Protein AF-A0AAV4HJZ2-F1 (afdb_monomer_lite)

Secondary structure (DSSP, 8-state):
-HHHHHHHHHHHHHHHHHHHHHHHHHHHHHHHHHHHHHHHHHHHHHHHHHHHHHHHHHHHHHHHHHHHHHHHHHHHHHHHHHHHHS-HHHHHHHHHHHHHHHHHHHHHHHHHHHHHHHHHHHHHHHHHHHHHHHHHHHHHHHHHHHHHHHHHHHHHHHHHHHHHHHHHHHHHHHHHHHHHHHHHT-

Structure (mmCIF, N/CA/C/O backbone):
data_AF-A0AAV4HJZ2-F1
#
_entry.id   AF-A0AAV4HJZ2-F1
#
loop_
_atom_site.group_PDB
_atom_site.id
_atom_site.type_symbol
_atom_site.label_atom_id
_atom_site.label_alt_id
_atom_site.label_comp_id
_atom_site.label_asym_id
_atom_site.label_entity_id
_atom_site.label_seq_id
_atom_site.pdbx_PDB_ins_code
_atom_site.Cartn_x
_atom_site.Cartn_y
_atom_site.Cartn_z
_atom_site.occupancy
_atom_site.B_iso_or_equiv
_atom_site.auth_seq_id
_atom_site.auth_comp_id
_atom_site.auth_asym_id
_atom_site.auth_atom_id
_atom_site.pdbx_PDB_model_num
ATOM 1 N N . MET A 1 1 ? -19.311 -21.100 60.236 1.00 62.78 1 MET A N 1
ATOM 2 C CA . MET A 1 1 ? -19.737 -21.167 58.814 1.00 62.78 1 MET A CA 1
ATOM 3 C C . MET A 1 1 ? -19.612 -19.829 58.073 1.00 62.78 1 MET A C 1
ATOM 5 O O . MET A 1 1 ? -19.083 -19.843 56.972 1.00 62.78 1 MET A O 1
ATOM 9 N N . LYS A 1 2 ? -19.977 -18.678 58.666 1.00 73.06 2 LYS A N 1
ATOM 10 C CA . LYS A 1 2 ? -19.916 -17.346 58.011 1.00 73.06 2 LYS A CA 1
ATOM 11 C C . LYS A 1 2 ? -18.526 -16.917 57.499 1.00 73.06 2 LYS A C 1
ATOM 13 O O . LYS A 1 2 ? -18.422 -16.230 56.489 1.00 73.06 2 LYS A O 1
ATOM 18 N N . TRP A 1 3 ? -17.457 -17.352 58.169 1.00 72.81 3 TRP A N 1
ATOM 19 C CA . TRP A 1 3 ? -16.081 -17.039 57.765 1.00 72.81 3 TRP A CA 1
ATOM 20 C C . TRP A 1 3 ? -15.687 -17.725 56.444 1.00 72.81 3 TRP A C 1
ATOM 22 O O . TRP A 1 3 ? -15.107 -17.101 55.565 1.00 72.81 3 TRP A O 1
ATOM 32 N N . VAL A 1 4 ? -16.101 -18.982 56.245 1.00 75.62 4 VAL A N 1
ATOM 33 C CA . VAL A 1 4 ? -15.793 -19.755 55.028 1.00 75.62 4 VAL A CA 1
ATOM 34 C C . VAL A 1 4 ? -16.541 -19.205 53.808 1.00 75.62 4 VAL A C 1
ATOM 36 O O . VAL A 1 4 ? -16.001 -19.197 52.707 1.00 75.62 4 VAL A O 1
ATOM 39 N N . THR A 1 5 ? -17.768 -18.712 53.985 1.00 85.56 5 THR A N 1
ATOM 40 C CA . THR A 1 5 ? -18.550 -18.091 52.903 1.00 85.56 5 THR A CA 1
ATOM 41 C C . THR A 1 5 ? -18.012 -16.716 52.511 1.00 85.56 5 THR A C 1
ATOM 43 O O . THR A 1 5 ? -17.965 -16.409 51.325 1.00 85.56 5 THR A O 1
ATOM 46 N N . PHE A 1 6 ? -17.532 -15.928 53.479 1.00 75.44 6 PHE A N 1
ATOM 47 C CA . PHE A 1 6 ? -16.899 -14.632 53.219 1.00 75.44 6 PHE A CA 1
ATOM 48 C C . PHE A 1 6 ? -15.592 -14.782 52.430 1.00 75.44 6 PHE A C 1
ATOM 50 O O . PHE A 1 6 ? -15.370 -14.081 51.445 1.00 75.44 6 PHE A O 1
ATOM 57 N N . VAL A 1 7 ? -14.760 -15.762 52.805 1.00 81.44 7 VAL A N 1
ATOM 58 C CA . VAL A 1 7 ? -13.522 -16.063 52.072 1.00 81.44 7 VAL A CA 1
ATOM 59 C C . VAL A 1 7 ? -13.832 -16.449 50.626 1.00 81.44 7 VAL A C 1
ATOM 61 O O . VAL A 1 7 ? -13.219 -15.884 49.723 1.00 81.44 7 VAL A O 1
ATOM 64 N N . ARG A 1 8 ? -14.824 -17.325 50.390 1.00 86.81 8 ARG A N 1
ATOM 65 C CA . ARG A 1 8 ? -15.231 -17.740 49.033 1.00 86.81 8 ARG A CA 1
ATOM 66 C C . ARG A 1 8 ? -15.794 -16.589 48.190 1.00 86.81 8 ARG A C 1
ATOM 68 O O . ARG A 1 8 ? -15.466 -16.509 47.012 1.00 86.81 8 ARG A O 1
ATOM 75 N N . GLN A 1 9 ? -16.594 -15.687 48.764 1.00 79.94 9 GLN A N 1
ATOM 76 C CA . GLN A 1 9 ? -17.105 -14.506 48.046 1.00 79.94 9 GLN A CA 1
ATOM 77 C C . GLN A 1 9 ? -15.971 -13.588 47.582 1.00 79.94 9 GLN A C 1
ATOM 79 O O . GLN A 1 9 ? -15.933 -13.202 46.416 1.00 79.94 9 GLN A O 1
ATOM 84 N N . ASN A 1 10 ? -15.005 -13.312 48.460 1.00 85.81 10 ASN A N 1
ATOM 85 C CA . ASN A 1 10 ? -13.848 -12.496 48.101 1.00 85.81 10 ASN A CA 1
ATOM 86 C C . ASN A 1 10 ? -12.980 -13.176 47.037 1.00 85.81 10 ASN A C 1
ATOM 88 O O . ASN A 1 10 ? -12.494 -12.502 46.133 1.00 85.81 10 ASN A O 1
ATOM 92 N N . THR A 1 11 ? -12.826 -14.506 47.090 1.00 89.56 11 THR A N 1
ATOM 93 C CA . THR A 1 11 ? -12.069 -15.228 46.053 1.00 89.56 11 THR A CA 1
ATOM 94 C C . THR A 1 11 ? -12.740 -15.106 44.686 1.00 89.56 11 THR A C 1
ATOM 96 O O . THR A 1 11 ? -12.056 -14.857 43.700 1.00 89.56 11 THR A O 1
ATOM 99 N N . VAL A 1 12 ? -14.071 -15.221 44.615 1.00 82.12 12 VAL A N 1
ATOM 100 C CA . VAL A 1 12 ? -14.817 -15.099 43.351 1.00 82.12 12 VAL A CA 1
ATOM 101 C C . VAL A 1 12 ? -14.694 -13.693 42.760 1.00 82.12 12 VAL A C 1
ATOM 103 O O . VAL A 1 12 ? -14.422 -13.568 41.570 1.00 82.12 12 VAL A O 1
ATOM 106 N N . VAL A 1 13 ? -14.824 -12.638 43.573 1.00 78.44 13 VAL A N 1
ATOM 107 C CA . VAL A 1 13 ? -14.667 -11.249 43.099 1.00 78.44 13 VAL A CA 1
ATOM 108 C C . VAL A 1 13 ? -13.264 -11.018 42.544 1.00 78.44 13 VAL A C 1
ATOM 110 O O . VAL A 1 13 ? -13.124 -10.477 41.450 1.00 78.44 13 VAL A O 1
ATOM 113 N N . VAL A 1 14 ? -12.228 -11.476 43.252 1.00 83.88 14 VAL A N 1
ATOM 114 C CA . VAL A 1 14 ? -10.840 -11.343 42.791 1.00 83.88 14 VAL A CA 1
ATOM 115 C C . VAL A 1 14 ? -10.634 -12.077 41.468 1.00 83.88 14 VAL A C 1
ATOM 117 O O . VAL A 1 14 ? -10.064 -11.503 40.547 1.00 83.88 14 VAL A O 1
ATOM 120 N N . VAL A 1 15 ? -11.142 -13.305 41.328 1.00 84.00 15 VAL A N 1
ATOM 121 C CA . VAL A 1 15 ? -11.029 -14.067 40.075 1.00 84.00 15 VAL A CA 1
ATOM 122 C C . VAL A 1 15 ? -11.730 -13.345 38.923 1.00 84.00 15 VAL A C 1
ATOM 124 O O . VAL A 1 15 ? -11.137 -13.209 37.858 1.00 84.00 15 VAL A O 1
ATOM 127 N N . VAL A 1 16 ? -12.945 -12.826 39.124 1.00 79.50 16 VAL A N 1
ATOM 128 C CA . VAL A 1 16 ? -13.673 -12.080 38.081 1.00 79.50 16 VAL A CA 1
ATOM 129 C C . VAL A 1 16 ? -12.907 -10.823 37.667 1.00 79.50 16 VAL A C 1
ATOM 131 O O . VAL A 1 16 ? -12.738 -10.583 36.475 1.00 79.50 16 VAL A O 1
ATOM 134 N N . VAL A 1 17 ? -12.391 -10.050 38.627 1.00 81.06 17 VAL A N 1
ATOM 135 C CA . VAL A 1 17 ? -11.588 -8.852 38.337 1.00 81.06 17 VAL A CA 1
ATOM 136 C C . VAL A 1 17 ? -10.324 -9.221 37.561 1.00 81.06 17 VAL A C 1
ATOM 138 O O . VAL A 1 17 ? -10.033 -8.592 36.549 1.00 81.06 17 VAL A O 1
ATOM 141 N N . VAL A 1 18 ? -9.605 -10.267 37.976 1.00 87.12 18 VAL A N 1
ATOM 142 C CA . VAL A 1 18 ? -8.406 -10.744 37.270 1.00 87.12 18 VAL A CA 1
ATOM 143 C C . VAL A 1 18 ? -8.748 -11.167 35.843 1.00 87.12 18 VAL A C 1
ATOM 145 O O . VAL A 1 18 ? -8.051 -10.765 34.918 1.00 87.12 18 VAL A O 1
ATOM 148 N N . VAL A 1 19 ? -9.837 -11.912 35.632 1.00 83.38 19 VAL A N 1
ATOM 149 C CA . VAL A 1 19 ? -10.275 -12.325 34.289 1.00 83.38 19 VAL A CA 1
ATOM 150 C C . VAL A 1 19 ? -10.594 -11.111 33.415 1.00 83.38 19 VAL A C 1
ATOM 152 O O . VAL A 1 19 ? -10.116 -11.044 32.286 1.00 83.38 19 VAL A O 1
ATOM 155 N N . VAL A 1 20 ? -11.338 -10.126 33.927 1.00 79.00 20 VAL A N 1
ATOM 156 C CA . VAL A 1 20 ? -11.652 -8.893 33.183 1.00 79.00 20 VAL A CA 1
ATOM 157 C C . VAL A 1 20 ? -10.375 -8.138 32.815 1.00 79.00 20 VAL A C 1
ATOM 159 O O . VAL A 1 20 ? -10.206 -7.750 31.661 1.00 79.00 20 VAL A O 1
ATOM 162 N N . VAL A 1 21 ? -9.444 -7.978 33.760 1.00 84.19 21 VAL A N 1
ATOM 163 C CA . VAL A 1 21 ? -8.155 -7.317 33.510 1.00 84.19 21 VAL A CA 1
ATOM 164 C C . VAL A 1 21 ? -7.353 -8.068 32.447 1.00 84.19 21 VAL A C 1
ATOM 166 O O . VAL A 1 21 ? -6.848 -7.441 31.520 1.00 84.19 21 VAL A O 1
ATOM 169 N N . VAL A 1 22 ? -7.274 -9.400 32.520 1.00 87.50 22 VAL A N 1
ATOM 170 C CA . VAL A 1 22 ? -6.570 -10.220 31.520 1.00 87.50 22 VAL A CA 1
ATOM 171 C C . VAL A 1 22 ? -7.188 -10.047 30.132 1.00 87.50 22 VAL A C 1
ATOM 173 O O . VAL A 1 22 ? -6.451 -9.842 29.172 1.00 87.50 22 VAL A O 1
ATOM 176 N N . VAL A 1 23 ? -8.519 -10.062 30.008 1.00 81.25 23 VAL A N 1
ATOM 177 C CA . VAL A 1 23 ? -9.208 -9.852 28.721 1.00 81.25 23 VAL A CA 1
ATOM 178 C C . VAL A 1 23 ? -8.892 -8.472 28.140 1.00 81.25 23 VAL A C 1
ATOM 180 O O . VAL A 1 23 ? -8.583 -8.367 26.953 1.00 81.25 23 VAL A O 1
ATOM 183 N N . VAL A 1 24 ? -8.907 -7.423 28.968 1.00 80.69 24 VAL A N 1
ATOM 184 C CA . VAL A 1 24 ? -8.547 -6.061 28.541 1.00 80.69 24 VAL A CA 1
ATOM 185 C C . VAL A 1 24 ? -7.094 -6.006 28.069 1.00 80.69 24 VAL A C 1
ATOM 187 O O . VAL A 1 24 ? -6.824 -5.474 26.995 1.00 80.69 24 VAL A O 1
ATOM 190 N N . VAL A 1 25 ? -6.159 -6.594 28.821 1.00 89.06 25 VAL A N 1
ATOM 191 C CA . VAL A 1 25 ? -4.737 -6.627 28.448 1.00 89.06 25 VAL A CA 1
ATOM 192 C C . VAL A 1 25 ? -4.531 -7.371 27.128 1.00 89.06 25 VAL A C 1
ATOM 194 O O . VAL A 1 25 ? -3.854 -6.852 26.243 1.00 89.06 25 VAL A O 1
ATOM 197 N N . VAL A 1 26 ? -5.144 -8.545 26.952 1.00 88.75 26 VAL A N 1
ATOM 198 C CA . VAL A 1 26 ? -5.058 -9.317 25.701 1.00 88.75 26 VAL A CA 1
ATOM 199 C C . VAL A 1 26 ? -5.599 -8.505 24.522 1.00 88.75 26 VAL A C 1
ATOM 201 O O . VAL A 1 26 ? -4.945 -8.439 23.484 1.00 88.75 26 VAL A O 1
ATOM 204 N N . ALA A 1 27 ? -6.743 -7.833 24.679 1.00 78.94 27 ALA A N 1
ATOM 205 C CA . ALA A 1 27 ? -7.307 -6.989 23.628 1.00 78.94 27 ALA A CA 1
ATOM 206 C C . ALA A 1 27 ? -6.368 -5.833 23.244 1.00 78.94 27 ALA A C 1
ATOM 208 O O . ALA A 1 27 ? -6.140 -5.596 22.058 1.00 78.94 27 ALA A O 1
ATOM 209 N N . VAL A 1 28 ? -5.771 -5.153 24.229 1.00 85.12 28 VAL A N 1
ATOM 210 C CA . VAL A 1 28 ? -4.790 -4.083 23.984 1.00 85.12 28 VAL A CA 1
ATOM 211 C C . VAL A 1 28 ? -3.577 -4.619 23.222 1.00 85.12 28 VAL A C 1
ATOM 213 O O . VAL A 1 28 ? -3.163 -4.010 22.238 1.00 85.12 28 VAL A O 1
ATOM 216 N N . VAL A 1 29 ? -3.037 -5.777 23.615 1.00 89.69 29 VAL A N 1
ATOM 217 C CA . VAL A 1 29 ? -1.899 -6.406 22.923 1.00 89.69 29 VAL A CA 1
ATOM 218 C C . VAL A 1 29 ? -2.243 -6.739 21.470 1.00 89.69 29 VAL A C 1
ATOM 220 O O . VAL A 1 29 ? -1.433 -6.474 20.585 1.00 89.69 29 VAL A O 1
ATOM 223 N N . VAL A 1 30 ? -3.443 -7.262 21.199 1.00 83.31 30 VAL A N 1
ATOM 224 C CA . VAL A 1 30 ? -3.901 -7.556 19.830 1.00 83.31 30 VAL A CA 1
ATOM 225 C C . VAL A 1 30 ? -3.983 -6.280 18.990 1.00 83.31 30 VAL A C 1
ATOM 227 O O . VAL A 1 30 ? -3.486 -6.265 17.866 1.00 83.31 30 VAL A O 1
ATOM 230 N N . VAL A 1 31 ? -4.547 -5.196 19.529 1.00 78.31 31 VAL A N 1
ATOM 231 C CA . VAL A 1 31 ? -4.621 -3.903 18.826 1.00 78.31 31 VAL A CA 1
ATOM 232 C C . VAL A 1 31 ? -3.221 -3.364 18.526 1.00 78.31 31 VAL A C 1
ATOM 234 O O . VAL A 1 31 ? -2.947 -2.976 17.393 1.00 78.31 31 VAL A O 1
ATOM 237 N N . VAL A 1 32 ? -2.313 -3.390 19.505 1.00 87.31 32 VAL A N 1
ATOM 238 C CA . VAL A 1 32 ? -0.923 -2.945 19.320 1.00 87.31 32 VAL A CA 1
ATOM 239 C C . VAL A 1 32 ? -0.211 -3.788 18.259 1.00 87.31 32 VAL A C 1
ATOM 241 O O . VAL A 1 32 ? 0.440 -3.233 17.377 1.00 87.31 32 VAL A O 1
ATOM 244 N N . ALA A 1 33 ? -0.365 -5.113 18.294 1.00 86.75 33 ALA A N 1
ATOM 245 C CA . ALA A 1 33 ? 0.231 -6.005 17.306 1.00 86.75 33 ALA A CA 1
ATOM 246 C C . ALA A 1 33 ? -0.285 -5.714 15.888 1.00 86.75 33 ALA A C 1
ATOM 248 O O . ALA A 1 33 ? 0.516 -5.597 14.963 1.00 86.75 33 ALA A O 1
ATOM 249 N N . LEU A 1 34 ? -1.600 -5.535 15.720 1.00 84.00 34 LEU A N 1
ATOM 250 C CA . LEU A 1 34 ? -2.203 -5.172 14.433 1.00 84.00 34 LEU A CA 1
ATOM 251 C C . LEU A 1 34 ? -1.644 -3.849 13.896 1.00 84.00 34 LEU A C 1
ATOM 253 O O . LEU A 1 34 ? -1.278 -3.775 12.724 1.00 84.00 34 LEU A O 1
ATOM 257 N N . VAL A 1 35 ? -1.521 -2.828 14.749 1.00 81.56 35 VAL A N 1
ATOM 258 C CA . VAL A 1 35 ? -0.937 -1.533 14.366 1.00 81.56 35 VAL A CA 1
ATOM 259 C C . VAL A 1 35 ? 0.511 -1.701 13.899 1.00 81.56 35 VAL A C 1
ATOM 261 O O . VAL A 1 35 ? 0.871 -1.183 12.845 1.00 81.56 35 VAL A O 1
ATOM 264 N N . ILE A 1 36 ? 1.333 -2.464 14.628 1.00 90.69 36 ILE A N 1
ATOM 265 C CA . ILE A 1 36 ? 2.735 -2.713 14.253 1.00 90.69 36 ILE A CA 1
ATOM 266 C C . ILE A 1 36 ? 2.823 -3.435 12.906 1.00 90.69 36 ILE A C 1
ATOM 268 O O . ILE A 1 36 ? 3.601 -3.022 12.048 1.00 90.69 36 ILE A O 1
ATOM 272 N N . VAL A 1 37 ? 2.020 -4.483 12.695 1.00 83.50 37 VAL A N 1
ATOM 273 C CA . VAL A 1 37 ? 1.994 -5.229 11.426 1.00 83.50 37 VAL A CA 1
ATOM 274 C C . VAL A 1 37 ? 1.686 -4.293 10.262 1.00 83.50 37 VAL A C 1
ATOM 276 O O . VAL A 1 37 ? 2.366 -4.343 9.241 1.00 83.50 37 VAL A O 1
ATOM 279 N N . VAL A 1 38 ? 0.713 -3.399 10.423 1.00 79.94 38 VAL A N 1
ATOM 280 C CA . VAL A 1 38 ? 0.336 -2.452 9.369 1.00 79.94 38 VAL A CA 1
ATOM 281 C C . VAL A 1 38 ? 1.469 -1.479 9.081 1.00 79.94 38 VAL A C 1
ATOM 283 O O . VAL A 1 38 ? 1.805 -1.282 7.918 1.00 79.94 38 VAL A O 1
ATOM 286 N N . VAL A 1 39 ? 2.094 -0.914 10.116 1.00 84.81 39 VAL A N 1
ATOM 287 C CA . VAL A 1 39 ? 3.244 -0.016 9.942 1.00 84.81 39 VAL A CA 1
ATOM 288 C C . VAL A 1 39 ? 4.367 -0.720 9.180 1.00 84.81 39 VAL A C 1
ATOM 290 O O . VAL A 1 39 ? 4.922 -0.146 8.250 1.00 84.81 39 VAL A O 1
ATOM 293 N N . VAL A 1 40 ? 4.672 -1.977 9.513 1.00 90.38 40 VAL A N 1
ATOM 294 C CA . VAL A 1 40 ? 5.701 -2.755 8.807 1.00 90.38 40 VAL A CA 1
ATOM 295 C C . VAL A 1 40 ? 5.320 -2.991 7.346 1.00 90.38 40 VAL A C 1
ATOM 297 O O . VAL A 1 40 ? 6.159 -2.802 6.472 1.00 90.38 40 VAL A O 1
ATOM 300 N N . VAL A 1 41 ? 4.070 -3.363 7.059 1.00 81.94 41 VAL A N 1
ATOM 301 C CA . VAL A 1 41 ? 3.596 -3.567 5.680 1.00 81.94 41 VAL A CA 1
ATOM 302 C C . VAL A 1 41 ? 3.701 -2.279 4.865 1.00 81.94 41 VAL A C 1
ATOM 304 O O . VAL A 1 41 ? 4.197 -2.318 3.742 1.00 81.94 41 VAL A O 1
ATOM 307 N N . VAL A 1 42 ? 3.298 -1.143 5.440 1.00 82.56 42 VAL A N 1
ATOM 308 C CA . VAL A 1 42 ? 3.423 0.178 4.809 1.00 82.56 42 VAL A CA 1
ATOM 309 C C . VAL A 1 42 ? 4.892 0.501 4.531 1.00 82.56 42 VAL A C 1
ATOM 311 O O . VAL A 1 42 ? 5.242 0.813 3.397 1.00 82.56 42 VAL A O 1
ATOM 314 N N . LEU A 1 43 ? 5.781 0.336 5.515 1.00 87.50 43 LEU A N 1
ATOM 315 C CA . LEU A 1 43 ? 7.217 0.575 5.333 1.00 87.50 43 LEU A CA 1
ATOM 316 C C . LEU A 1 43 ? 7.819 -0.310 4.233 1.00 87.50 43 LEU A C 1
ATOM 318 O O . LEU A 1 43 ? 8.560 0.185 3.387 1.00 87.50 43 LEU A O 1
ATOM 322 N N . VAL A 1 44 ? 7.495 -1.606 4.216 1.00 90.31 44 VAL A N 1
ATOM 323 C CA . VAL A 1 44 ? 7.969 -2.533 3.178 1.00 90.31 44 VAL A CA 1
ATOM 324 C C . VAL A 1 44 ? 7.450 -2.117 1.803 1.00 90.31 44 VAL A C 1
ATOM 326 O O . VAL A 1 44 ? 8.229 -2.099 0.852 1.00 90.31 44 VAL A O 1
ATOM 329 N N . ALA A 1 45 ? 6.174 -1.740 1.689 1.00 80.12 45 ALA A N 1
ATOM 330 C CA . ALA A 1 45 ? 5.603 -1.256 0.437 1.00 80.12 45 ALA A CA 1
ATOM 331 C C . ALA A 1 45 ? 6.345 -0.010 -0.070 1.00 80.12 45 ALA A C 1
ATOM 333 O O . ALA A 1 45 ? 6.797 -0.004 -1.212 1.00 80.12 45 ALA A O 1
ATOM 334 N N . VAL A 1 46 ? 6.569 0.989 0.791 1.00 84.19 46 VAL A N 1
ATOM 335 C CA . VAL A 1 46 ? 7.335 2.200 0.451 1.00 84.19 46 VAL A CA 1
ATOM 336 C C . VAL A 1 46 ? 8.743 1.848 -0.036 1.00 84.19 46 VAL A C 1
ATOM 338 O O . VAL A 1 46 ? 9.187 2.358 -1.063 1.00 84.19 46 VAL A O 1
ATOM 341 N N . VAL A 1 47 ? 9.446 0.938 0.646 1.00 88.88 47 VAL A N 1
ATOM 342 C CA . VAL A 1 47 ? 10.791 0.506 0.232 1.00 88.88 47 VAL A CA 1
ATOM 343 C C . VAL A 1 47 ? 10.765 -0.153 -1.147 1.00 88.88 47 VAL A C 1
ATOM 345 O O . VAL A 1 47 ? 11.574 0.199 -2.004 1.00 88.88 47 VAL A O 1
ATOM 348 N N . VAL A 1 48 ? 9.830 -1.075 -1.394 1.00 85.75 48 VAL A N 1
ATOM 349 C CA . VAL A 1 48 ? 9.692 -1.751 -2.696 1.00 85.75 48 VAL A CA 1
ATOM 350 C C . VAL A 1 48 ? 9.435 -0.737 -3.808 1.00 85.75 48 VAL A C 1
ATOM 352 O O . VAL A 1 48 ? 10.057 -0.806 -4.864 1.00 85.75 48 VAL A O 1
ATOM 355 N N . VAL A 1 49 ? 8.568 0.240 -3.557 1.00 79.12 49 VAL A N 1
ATOM 356 C CA . VAL A 1 49 ? 8.235 1.307 -4.506 1.00 79.12 49 VAL A CA 1
ATOM 357 C C . VAL A 1 49 ? 9.464 2.131 -4.854 1.00 79.12 49 VAL A C 1
ATOM 359 O O . VAL A 1 49 ? 9.748 2.337 -6.031 1.00 79.12 49 VAL A O 1
ATOM 362 N N . VAL A 1 50 ? 10.214 2.572 -3.844 1.00 85.19 50 VAL A N 1
ATOM 363 C CA . VAL A 1 50 ? 11.440 3.347 -4.051 1.00 85.19 50 VAL A CA 1
ATOM 364 C C . VAL A 1 50 ? 12.436 2.547 -4.886 1.00 85.19 50 VAL A C 1
ATOM 366 O O . VAL A 1 50 ? 12.985 3.080 -5.845 1.00 85.19 50 VAL A O 1
ATOM 369 N N . VAL A 1 51 ? 12.625 1.258 -4.586 1.00 90.06 51 VAL A N 1
ATOM 370 C CA . VAL A 1 51 ? 13.513 0.383 -5.366 1.00 90.06 51 VAL A CA 1
ATOM 371 C C . VAL A 1 51 ? 13.052 0.284 -6.821 1.00 90.06 51 VAL A C 1
ATOM 373 O O . VAL A 1 51 ? 13.869 0.451 -7.723 1.00 90.06 51 VAL A O 1
ATOM 376 N N . VAL A 1 52 ? 11.758 0.070 -7.070 1.00 84.12 52 VAL A N 1
ATOM 377 C CA . VAL A 1 52 ? 11.207 -0.002 -8.434 1.00 84.12 52 VAL A CA 1
ATOM 378 C C . VAL A 1 52 ? 11.425 1.309 -9.184 1.00 84.12 52 VAL A C 1
ATOM 380 O O . VAL A 1 52 ? 11.911 1.283 -10.312 1.00 84.12 52 VAL A O 1
ATOM 383 N N . VAL A 1 53 ? 11.128 2.455 -8.565 1.00 81.50 53 VAL A N 1
ATOM 384 C CA . VAL A 1 53 ? 11.333 3.774 -9.181 1.00 81.50 53 VAL A CA 1
ATOM 385 C C . VAL A 1 53 ? 12.806 3.988 -9.521 1.00 81.50 53 VAL A C 1
ATOM 387 O O . VAL A 1 53 ? 13.117 4.391 -10.638 1.00 81.50 53 VAL A O 1
ATOM 390 N N . VAL A 1 54 ? 13.723 3.663 -8.605 1.00 86.81 54 VAL A N 1
ATOM 391 C CA . VAL A 1 54 ? 15.168 3.779 -8.848 1.00 86.81 54 VAL A CA 1
ATOM 392 C C . VAL A 1 54 ? 15.599 2.895 -10.017 1.00 86.81 54 VAL A C 1
ATOM 394 O O . VAL A 1 54 ? 16.309 3.369 -10.899 1.00 86.81 54 VAL A O 1
ATOM 397 N N . VAL A 1 55 ? 15.148 1.639 -10.070 1.00 88.62 55 VAL A N 1
ATOM 398 C CA . VAL A 1 55 ? 15.470 0.725 -11.177 1.00 88.62 55 VAL A CA 1
ATOM 399 C C . VAL A 1 55 ? 14.945 1.265 -12.505 1.00 88.62 55 VAL A C 1
ATOM 401 O O . VAL A 1 55 ? 15.694 1.295 -13.477 1.00 88.62 55 VAL A O 1
ATOM 404 N N . VAL A 1 56 ? 13.696 1.737 -12.553 1.00 81.38 56 VAL A N 1
ATOM 405 C CA . VAL A 1 56 ? 13.104 2.317 -13.769 1.00 81.38 56 VAL A CA 1
ATOM 406 C C . VAL A 1 56 ? 13.899 3.536 -14.227 1.00 81.38 56 VAL A C 1
ATOM 408 O O . VAL A 1 56 ? 14.268 3.607 -15.395 1.00 81.38 56 VAL A O 1
ATOM 411 N N . VAL A 1 57 ? 14.229 4.458 -13.320 1.00 81.19 57 VAL A N 1
ATOM 412 C CA . VAL A 1 57 ? 15.035 5.644 -13.647 1.00 81.19 57 VAL A CA 1
ATOM 413 C C . VAL A 1 57 ? 16.405 5.239 -14.190 1.00 81.19 57 VAL A C 1
ATOM 415 O O . VAL A 1 57 ? 16.824 5.761 -15.218 1.00 81.19 57 VAL A O 1
ATOM 418 N N . VAL A 1 58 ? 17.089 4.281 -13.558 1.00 89.19 58 VAL A N 1
ATOM 419 C CA . VAL A 1 58 ? 18.397 3.795 -14.027 1.00 89.19 58 VAL A CA 1
ATOM 420 C C . VAL A 1 58 ? 18.292 3.174 -15.420 1.00 89.19 58 VAL A C 1
ATOM 422 O O . VAL A 1 58 ? 19.107 3.488 -16.282 1.00 89.19 58 VAL A O 1
ATOM 425 N N . VAL A 1 59 ? 17.284 2.336 -15.669 1.00 85.88 59 VAL A N 1
ATOM 426 C CA . VAL A 1 59 ? 17.068 1.719 -16.986 1.00 85.88 59 VAL A CA 1
ATOM 427 C C . VAL A 1 59 ? 16.791 2.783 -18.048 1.00 85.88 59 VAL A C 1
ATOM 429 O O . VAL A 1 59 ? 17.414 2.747 -19.105 1.00 85.88 59 VAL A O 1
ATOM 432 N N . VAL A 1 60 ? 15.926 3.759 -17.761 1.00 81.69 60 VAL A N 1
ATOM 433 C CA . VAL A 1 60 ? 15.624 4.869 -18.680 1.00 81.69 60 VAL A CA 1
ATOM 434 C C . VAL A 1 60 ? 16.883 5.679 -18.988 1.00 81.69 60 VAL A C 1
ATOM 436 O O . VAL A 1 60 ? 17.168 5.937 -20.153 1.00 81.69 60 VAL A O 1
ATOM 439 N N . LEU A 1 61 ? 17.682 6.023 -17.975 1.00 84.19 61 LEU A N 1
ATOM 440 C CA . LEU A 1 61 ? 18.943 6.742 -18.173 1.00 84.19 61 LEU A CA 1
ATOM 441 C C . LEU A 1 61 ? 19.926 5.949 -19.041 1.00 84.19 61 LEU A C 1
ATOM 443 O O . LEU A 1 61 ? 20.575 6.530 -19.905 1.00 84.19 61 LEU A O 1
ATOM 447 N N . ILE A 1 62 ? 20.024 4.631 -18.847 1.00 89.56 62 ILE A N 1
ATOM 448 C CA . ILE A 1 62 ? 20.882 3.771 -19.671 1.00 89.56 62 ILE A CA 1
ATOM 449 C C . ILE A 1 62 ? 20.407 3.775 -21.126 1.00 89.56 62 ILE A C 1
ATOM 451 O O . ILE A 1 62 ? 21.231 3.951 -22.019 1.00 89.56 62 ILE A O 1
ATOM 455 N N . VAL A 1 63 ? 19.102 3.617 -21.370 1.00 85.81 63 VAL A N 1
ATOM 456 C CA . VAL A 1 63 ? 18.530 3.631 -22.726 1.00 85.81 63 VAL A CA 1
ATOM 457 C C . VAL A 1 63 ? 18.825 4.960 -23.421 1.00 85.81 63 VAL A C 1
ATOM 459 O O . VAL A 1 63 ? 19.411 4.948 -24.500 1.00 85.81 63 VAL A O 1
ATOM 462 N N . VAL A 1 64 ? 18.558 6.094 -22.765 1.00 83.38 64 VAL A N 1
ATOM 463 C CA . VAL A 1 64 ? 18.840 7.430 -23.319 1.00 83.38 64 VAL A CA 1
ATOM 464 C C . VAL A 1 64 ? 20.329 7.606 -23.630 1.00 83.38 64 VAL A C 1
ATOM 466 O O . VAL A 1 64 ? 20.690 8.122 -24.684 1.00 83.38 64 VAL A O 1
ATOM 469 N N . VAL A 1 65 ? 21.225 7.158 -22.744 1.00 87.38 65 VAL A N 1
ATOM 470 C CA . VAL A 1 65 ? 22.676 7.252 -22.975 1.00 87.38 65 VAL A CA 1
ATOM 471 C C . VAL A 1 65 ? 23.108 6.410 -24.180 1.00 87.38 65 VAL A C 1
ATOM 473 O O . VAL A 1 65 ? 23.926 6.871 -24.977 1.00 87.38 65 VAL A O 1
ATOM 476 N N . VAL A 1 66 ? 22.564 5.200 -24.336 1.00 91.38 66 VAL A N 1
ATOM 477 C CA . VAL A 1 66 ? 22.864 4.318 -25.475 1.00 91.38 66 VAL A CA 1
ATOM 478 C C . VAL A 1 66 ? 22.329 4.905 -26.781 1.00 91.38 66 VAL A C 1
ATOM 480 O O . VAL A 1 66 ? 23.056 4.927 -27.773 1.00 91.38 66 VAL A O 1
ATOM 483 N N . GLU A 1 67 ? 21.107 5.435 -26.777 1.00 88.19 67 GLU A N 1
ATOM 484 C CA . GLU A 1 67 ? 20.499 6.103 -27.932 1.00 88.19 67 GLU A CA 1
ATOM 485 C C . GLU A 1 67 ? 21.323 7.321 -28.371 1.00 88.19 67 GLU A C 1
ATOM 487 O O . GLU A 1 67 ? 21.697 7.434 -29.540 1.00 88.19 67 GLU A O 1
ATOM 492 N N . VAL A 1 68 ? 21.706 8.193 -27.432 1.00 85.25 68 VAL A N 1
ATOM 493 C CA . VAL A 1 68 ? 22.552 9.363 -27.721 1.00 85.25 68 VAL A CA 1
ATOM 494 C C . VAL A 1 68 ? 23.917 8.930 -28.256 1.00 85.25 68 VAL A C 1
ATOM 496 O O . VAL A 1 68 ? 24.395 9.493 -29.242 1.00 85.25 68 VAL A O 1
ATOM 499 N N . ALA A 1 69 ? 24.541 7.908 -27.662 1.00 89.94 69 ALA A N 1
ATOM 500 C CA . ALA A 1 69 ? 25.810 7.381 -28.153 1.00 89.94 69 ALA A CA 1
ATOM 501 C C . ALA A 1 69 ? 25.685 6.846 -29.591 1.00 89.94 69 ALA A C 1
ATOM 503 O O . ALA A 1 69 ? 26.544 7.135 -30.425 1.00 89.94 69 ALA A O 1
ATOM 504 N N . GLN A 1 70 ? 24.606 6.125 -29.912 1.00 91.31 70 GLN A N 1
ATOM 505 C CA . GLN A 1 70 ? 24.346 5.606 -31.255 1.00 91.31 70 GLN A CA 1
ATOM 506 C C . GLN A 1 70 ? 24.190 6.733 -32.287 1.00 91.31 70 GLN A C 1
ATOM 508 O O . GLN A 1 70 ? 24.796 6.663 -33.359 1.00 91.31 70 GLN A O 1
ATOM 513 N N . VAL A 1 71 ? 23.437 7.789 -31.963 1.00 80.88 71 VAL A N 1
ATOM 514 C CA . VAL A 1 71 ? 23.252 8.953 -32.848 1.00 80.88 71 VAL A CA 1
ATOM 515 C C . VAL A 1 71 ? 24.576 9.685 -33.075 1.00 80.88 71 VAL A C 1
ATOM 517 O O . VAL A 1 71 ? 24.919 9.993 -34.216 1.00 80.88 71 VAL A O 1
ATOM 520 N N . VAL A 1 72 ? 25.364 9.915 -32.019 1.00 84.94 72 VAL A N 1
ATOM 521 C CA . VAL A 1 72 ? 26.666 10.594 -32.128 1.00 84.94 72 VAL A CA 1
ATOM 522 C C . VAL A 1 72 ? 27.630 9.795 -33.004 1.00 84.94 72 VAL A C 1
ATOM 524 O O . VAL A 1 72 ? 28.257 10.369 -33.893 1.00 84.94 72 VAL A O 1
ATOM 527 N N . VAL A 1 73 ? 27.725 8.476 -32.809 1.00 89.50 73 VAL A N 1
ATOM 528 C CA . VAL A 1 73 ? 28.591 7.614 -33.631 1.00 89.50 73 VAL A CA 1
ATOM 529 C C . VAL A 1 73 ? 28.160 7.652 -35.098 1.00 89.50 73 VAL A C 1
ATOM 531 O O . VAL A 1 73 ? 29.005 7.824 -35.975 1.00 89.50 73 VAL A O 1
ATOM 534 N N . LEU A 1 74 ? 26.857 7.557 -35.374 1.00 84.31 74 LEU A N 1
ATOM 535 C CA . LEU A 1 74 ? 26.322 7.609 -36.735 1.00 84.31 74 LEU A CA 1
ATOM 536 C C . LEU A 1 74 ? 26.640 8.945 -37.428 1.00 84.31 74 LEU A C 1
ATOM 538 O O . LEU A 1 74 ? 27.103 8.952 -38.569 1.00 84.31 74 LEU A O 1
ATOM 542 N N . VAL A 1 75 ? 26.447 10.067 -36.731 1.00 83.81 75 VAL A N 1
ATOM 543 C CA . VAL A 1 75 ? 26.736 11.407 -37.260 1.00 83.81 75 VAL A CA 1
ATOM 544 C C . VAL A 1 75 ? 28.231 11.589 -37.510 1.00 83.81 75 VAL A C 1
ATOM 546 O O . VAL A 1 75 ? 28.612 12.050 -38.583 1.00 83.81 75 VAL A O 1
ATOM 549 N N . VAL A 1 76 ? 29.092 11.196 -36.566 1.00 88.31 76 VAL A N 1
ATOM 550 C CA . VAL A 1 76 ? 30.551 11.321 -36.716 1.00 88.31 76 VAL A CA 1
ATOM 551 C C . VAL A 1 76 ? 31.046 10.505 -37.908 1.00 88.31 76 VAL A C 1
ATOM 553 O O . VAL A 1 76 ? 31.800 11.028 -38.727 1.00 88.31 76 VAL A O 1
ATOM 556 N N . VAL A 1 77 ? 30.594 9.255 -38.056 1.00 90.38 77 VAL A N 1
ATOM 557 C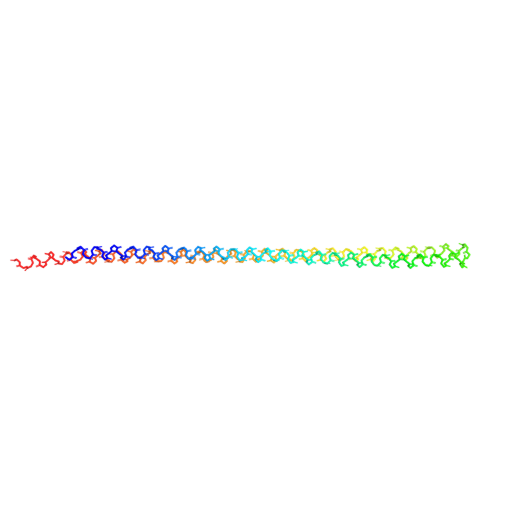 CA . VAL A 1 77 ? 30.965 8.408 -39.200 1.00 90.38 77 VAL A CA 1
ATOM 558 C C . VAL A 1 77 ? 30.490 9.031 -40.514 1.00 90.38 77 VAL A C 1
ATOM 560 O O . VAL A 1 77 ? 31.281 9.146 -41.448 1.00 90.38 77 VAL A O 1
ATOM 563 N N . ALA A 1 78 ? 29.238 9.492 -40.585 1.00 82.88 78 ALA A N 1
ATOM 564 C CA . ALA A 1 78 ? 28.701 10.139 -41.77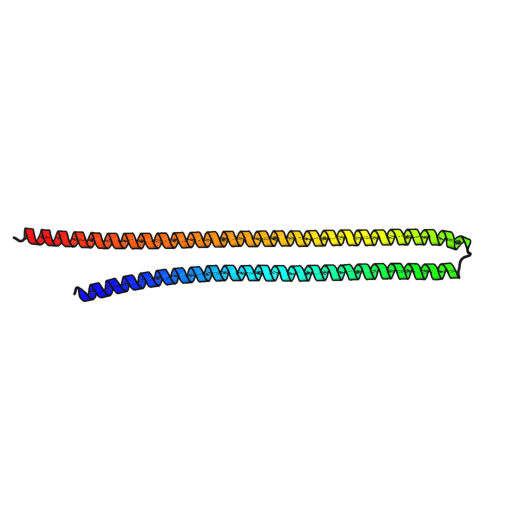9 1.00 82.88 78 ALA A CA 1
ATOM 565 C C . ALA A 1 78 ? 29.489 11.404 -42.160 1.00 82.88 78 ALA A C 1
ATOM 567 O O . ALA A 1 78 ? 29.859 11.563 -43.321 1.00 82.88 78 ALA A O 1
ATOM 568 N N . VAL A 1 79 ? 29.808 12.275 -41.197 1.00 83.44 79 VAL A N 1
ATOM 569 C CA . VAL A 1 79 ? 30.588 13.500 -41.440 1.00 83.44 79 VAL A CA 1
ATOM 570 C C . VAL A 1 79 ? 31.995 13.168 -41.939 1.00 83.44 79 VAL A C 1
ATOM 572 O O . VAL A 1 79 ? 32.429 13.738 -42.936 1.00 83.44 79 VAL A O 1
ATOM 575 N N . VAL A 1 80 ? 32.697 12.225 -41.301 1.00 86.94 80 VAL A N 1
ATOM 576 C CA . VAL A 1 80 ? 34.056 11.824 -41.711 1.00 86.94 80 VAL A CA 1
ATOM 577 C C . VAL A 1 80 ? 34.065 11.274 -43.140 1.00 86.94 80 VAL A C 1
ATOM 579 O O . VAL A 1 80 ? 34.933 11.639 -43.933 1.00 86.94 80 VAL A O 1
ATOM 582 N N . VAL A 1 81 ? 33.085 10.440 -43.496 1.00 85.38 81 VAL A N 1
ATOM 583 C CA . VAL A 1 81 ? 32.942 9.871 -44.846 1.00 85.38 81 VAL A CA 1
ATOM 584 C C . VAL A 1 81 ? 32.594 10.950 -45.881 1.00 85.38 81 VAL A C 1
ATOM 586 O O . VAL A 1 81 ? 33.174 10.980 -46.960 1.00 85.38 81 VAL A O 1
ATOM 589 N N . VAL A 1 82 ? 31.691 11.878 -45.560 1.00 81.69 82 VAL A N 1
ATOM 590 C CA . VAL A 1 82 ? 31.294 12.971 -46.465 1.00 81.69 82 VAL A CA 1
ATOM 591 C C . VAL A 1 82 ? 32.457 13.917 -46.747 1.00 81.69 82 VAL A C 1
ATOM 593 O O . VAL A 1 82 ? 32.738 14.208 -47.908 1.00 81.69 82 VAL A O 1
ATOM 596 N N . VAL A 1 83 ? 33.166 14.350 -45.701 1.00 83.88 83 VAL A N 1
ATOM 597 C CA . VAL A 1 83 ? 34.312 15.269 -45.812 1.00 83.88 83 VAL A CA 1
ATOM 598 C C . VAL A 1 83 ? 35.456 14.657 -46.627 1.00 83.88 83 VAL A C 1
ATOM 600 O O . VAL A 1 83 ? 36.208 15.386 -47.264 1.00 83.88 83 VAL A O 1
ATOM 603 N N . SER A 1 84 ? 35.592 13.328 -46.625 1.00 87.19 84 SER A N 1
ATOM 604 C CA . SER A 1 84 ? 36.664 12.631 -47.345 1.00 87.19 84 SER A CA 1
ATOM 605 C C . SER A 1 84 ? 36.347 12.303 -48.810 1.00 87.19 84 SER A C 1
ATOM 607 O O . SER A 1 84 ? 37.276 11.995 -49.554 1.00 87.19 84 SER A O 1
ATOM 609 N N . ILE A 1 85 ? 35.079 12.372 -49.240 1.00 84.50 85 ILE A N 1
ATOM 610 C CA . ILE A 1 85 ? 34.644 11.920 -50.576 1.00 84.50 85 ILE A CA 1
ATOM 611 C C . ILE A 1 85 ? 34.081 13.056 -51.444 1.00 84.50 85 ILE A C 1
ATOM 613 O O . ILE A 1 85 ? 34.174 12.979 -52.668 1.00 84.50 85 ILE A O 1
ATOM 617 N N . LEU A 1 86 ? 33.476 14.093 -50.856 1.00 84.81 86 LEU A N 1
ATOM 618 C CA . LEU A 1 86 ? 32.631 15.036 -51.596 1.00 84.81 86 LEU A CA 1
ATOM 619 C C . LEU A 1 86 ? 33.230 16.437 -51.754 1.00 84.81 86 LEU A C 1
ATOM 621 O O . LEU A 1 86 ? 33.941 16.942 -50.888 1.00 84.81 86 LEU A O 1
ATOM 625 N N . GLU A 1 87 ? 32.876 17.084 -52.866 1.00 81.25 87 GLU A N 1
ATOM 626 C CA . GLU A 1 87 ? 33.216 18.477 -53.160 1.00 81.25 87 GLU A CA 1
ATOM 627 C C . GLU A 1 87 ? 32.367 19.455 -52.328 1.00 81.25 87 GLU A C 1
ATOM 629 O O . GLU A 1 87 ? 31.241 19.149 -51.927 1.00 81.25 87 GLU A O 1
ATOM 634 N N . VAL A 1 88 ? 32.909 20.653 -52.080 1.00 79.25 88 VAL A N 1
ATOM 635 C CA . VAL A 1 88 ? 32.453 21.624 -51.059 1.00 79.25 88 VAL A CA 1
ATOM 636 C C . VAL A 1 88 ? 30.960 21.974 -51.155 1.00 79.25 88 VAL A C 1
ATOM 638 O O . VAL A 1 88 ? 30.309 22.210 -50.142 1.00 79.25 88 VAL A O 1
ATOM 641 N N . GLU A 1 89 ? 30.391 21.963 -52.355 1.00 80.19 89 GLU A N 1
ATOM 642 C CA . GLU A 1 89 ? 28.986 22.285 -52.628 1.00 80.19 89 GLU A CA 1
ATOM 643 C C . GLU A 1 89 ? 28.004 21.182 -52.179 1.00 80.19 89 GLU A C 1
ATOM 645 O O . GLU A 1 89 ? 26.938 21.484 -51.636 1.00 80.19 89 GLU A O 1
ATOM 650 N N . VAL A 1 90 ? 28.382 19.903 -52.289 1.00 79.75 90 VAL A N 1
ATOM 651 C CA . VAL A 1 90 ? 27.561 18.762 -51.831 1.00 79.75 90 VAL A CA 1
ATOM 652 C C . VAL A 1 90 ? 27.580 18.649 -50.301 1.00 79.75 90 VAL A C 1
ATOM 654 O O . VAL A 1 90 ? 26.609 18.200 -49.688 1.00 79.75 90 VAL A O 1
ATOM 657 N N . VAL A 1 91 ? 28.659 19.123 -49.669 1.00 78.75 91 VAL A N 1
ATOM 658 C CA . VAL A 1 91 ? 28.810 19.160 -48.207 1.00 78.75 91 VAL A CA 1
ATOM 659 C C . VAL A 1 91 ? 27.752 20.063 -47.570 1.00 78.75 91 VAL A C 1
ATOM 661 O O . VAL A 1 91 ? 27.192 19.699 -46.541 1.00 78.75 91 VAL A O 1
ATOM 664 N N . VAL A 1 92 ? 27.404 21.197 -48.190 1.00 82.25 92 VAL A N 1
ATOM 665 C CA . VAL A 1 92 ? 26.397 22.125 -47.641 1.00 82.25 92 VAL A CA 1
ATOM 666 C C . VAL A 1 92 ? 25.003 21.492 -47.618 1.00 82.25 92 VAL A C 1
ATOM 668 O O . VAL A 1 92 ? 24.299 21.576 -46.613 1.00 82.25 92 VAL A O 1
ATOM 671 N N . LEU A 1 93 ? 24.612 20.809 -48.698 1.00 84.19 93 LEU A N 1
ATOM 672 C CA . LEU A 1 93 ? 23.320 20.118 -48.782 1.00 84.19 93 LEU A CA 1
ATOM 673 C C . LEU A 1 93 ? 23.244 18.929 -47.814 1.00 84.19 93 LEU A C 1
ATOM 675 O O . LEU A 1 93 ? 22.223 18.732 -47.158 1.00 84.19 93 LEU A O 1
ATOM 679 N N . LEU A 1 94 ? 24.327 18.162 -47.676 1.00 82.00 94 LEU A N 1
ATOM 680 C CA . LEU A 1 94 ? 24.389 17.051 -46.726 1.00 82.00 94 LEU A CA 1
ATOM 681 C C . LEU A 1 94 ? 24.392 17.518 -45.272 1.00 82.00 94 LEU A C 1
ATOM 683 O O . LEU A 1 94 ? 23.753 16.884 -44.437 1.00 82.00 94 LEU A O 1
ATOM 687 N N . LEU A 1 95 ? 25.037 18.645 -44.966 1.00 82.12 95 LEU A N 1
ATOM 688 C CA . LEU A 1 95 ? 24.969 19.256 -43.640 1.00 82.12 95 LEU A CA 1
ATOM 689 C C . LEU A 1 95 ? 23.530 19.625 -43.265 1.00 82.12 95 LEU A C 1
ATOM 691 O O . LEU A 1 95 ? 23.133 19.388 -42.128 1.00 82.12 95 LEU A O 1
ATOM 695 N N . LEU A 1 96 ? 22.717 20.122 -44.206 1.00 86.38 96 LEU A N 1
ATOM 696 C CA . LEU A 1 96 ? 21.293 20.376 -43.953 1.00 86.38 96 LEU A CA 1
ATOM 697 C C . LEU A 1 96 ? 20.530 19.088 -43.605 1.00 86.38 96 LEU A C 1
ATOM 699 O O . LEU A 1 96 ? 19.731 19.089 -42.672 1.00 86.38 96 LEU A O 1
ATOM 703 N N . VAL A 1 97 ? 20.806 17.978 -44.298 1.00 85.94 97 VAL A N 1
ATOM 704 C CA . VAL A 1 97 ? 20.197 16.671 -43.992 1.00 85.94 97 VAL A CA 1
ATOM 705 C C . VAL A 1 97 ? 20.621 16.175 -42.608 1.00 85.94 97 VAL A C 1
ATOM 707 O O . VAL A 1 97 ? 19.770 15.757 -41.826 1.00 85.94 97 VAL A O 1
ATOM 710 N N . VAL A 1 98 ? 21.911 16.270 -42.270 1.00 84.12 98 VAL A N 1
ATOM 711 C CA . VAL A 1 98 ? 22.430 15.895 -40.943 1.00 84.12 98 VAL A CA 1
ATOM 712 C C . VAL A 1 98 ? 21.762 16.720 -39.845 1.00 84.12 98 VAL A C 1
ATOM 714 O O . VAL A 1 98 ? 21.343 16.158 -38.839 1.00 84.12 98 VAL A O 1
ATOM 717 N N . VAL A 1 99 ? 21.598 18.031 -40.044 1.00 86.12 99 VAL A N 1
ATOM 718 C CA . VAL A 1 99 ? 20.912 18.904 -39.081 1.00 86.12 99 VAL A CA 1
ATOM 719 C C . VAL A 1 99 ? 19.463 18.465 -38.874 1.00 86.12 99 VAL A C 1
ATOM 721 O O . VAL A 1 99 ? 19.027 18.367 -37.731 1.00 86.12 99 VAL A O 1
ATOM 724 N N . VAL A 1 100 ? 18.726 18.144 -39.941 1.00 89.38 100 VAL A N 1
ATOM 725 C CA . VAL A 1 100 ? 17.343 17.653 -39.822 1.00 89.38 100 VAL A CA 1
ATOM 726 C C . VAL A 1 100 ? 17.290 16.325 -39.062 1.00 89.38 100 VAL A C 1
ATOM 728 O O . VAL A 1 100 ? 16.477 16.189 -38.154 1.00 89.38 100 VAL A O 1
ATOM 731 N N . VAL A 1 101 ? 18.175 15.372 -39.370 1.00 86.00 101 VAL A N 1
ATOM 732 C CA . VAL A 1 101 ? 18.239 14.074 -38.672 1.00 86.00 101 VAL A CA 1
ATOM 733 C C . VAL A 1 101 ? 18.569 14.253 -37.190 1.00 86.00 101 VAL A C 1
ATOM 735 O O . VAL A 1 101 ? 17.926 13.638 -36.344 1.00 86.00 101 VAL A O 1
ATOM 738 N N . VAL A 1 102 ? 19.521 15.128 -36.858 1.00 84.88 102 VAL A N 1
ATOM 739 C CA . VAL A 1 102 ? 19.866 15.447 -35.466 1.00 84.88 102 VAL A CA 1
ATOM 740 C C . VAL A 1 102 ? 18.684 16.090 -34.746 1.00 84.88 102 VAL A C 1
ATOM 742 O O . VAL A 1 102 ? 18.387 15.707 -33.621 1.00 84.88 102 VAL A O 1
ATOM 745 N N . VAL A 1 103 ? 17.977 17.029 -35.380 1.00 89.25 103 VAL A N 1
ATOM 746 C CA . VAL A 1 103 ? 16.795 17.667 -34.781 1.00 89.25 103 VAL A CA 1
ATOM 747 C C . VAL A 1 103 ? 15.689 16.643 -34.528 1.00 89.25 103 VAL A C 1
ATOM 749 O O . VAL A 1 103 ? 15.130 16.635 -33.435 1.00 89.25 103 VAL A O 1
ATOM 752 N N . VAL A 1 104 ? 15.400 15.755 -35.484 1.00 90.56 104 VAL A N 1
ATOM 753 C CA . VAL A 1 104 ? 14.405 14.685 -35.302 1.00 90.56 104 VAL A CA 1
ATOM 754 C C . VAL A 1 104 ? 14.814 13.756 -34.157 1.00 90.56 104 VAL A C 1
ATOM 756 O O . VAL A 1 104 ? 14.004 13.520 -33.269 1.00 90.56 104 VAL A O 1
ATOM 759 N N . ALA A 1 105 ? 16.077 13.327 -34.104 1.00 84.62 105 ALA A N 1
ATOM 760 C CA . ALA A 1 105 ? 16.582 12.476 -33.026 1.00 84.62 105 ALA A CA 1
ATOM 761 C C . ALA A 1 105 ? 16.490 13.154 -31.648 1.00 84.62 105 ALA A C 1
ATOM 763 O O . ALA A 1 105 ? 16.097 12.529 -30.667 1.00 84.62 105 ALA A O 1
ATOM 764 N N . VAL A 1 106 ? 16.810 14.450 -31.559 1.00 86.88 106 VAL A N 1
ATOM 765 C CA . VAL A 1 106 ? 16.659 15.217 -30.314 1.00 86.88 106 VAL A CA 1
ATOM 766 C C . VAL A 1 106 ? 15.190 15.280 -29.896 1.00 86.88 106 VAL A C 1
ATOM 768 O O . VAL A 1 106 ? 14.890 15.078 -28.724 1.00 86.88 106 VAL A O 1
ATOM 771 N N . VAL A 1 107 ? 14.269 15.517 -30.834 1.00 90.19 107 VAL A N 1
ATOM 772 C CA . VAL A 1 107 ? 12.826 15.540 -30.545 1.00 90.19 107 VAL A CA 1
ATOM 773 C C . VAL A 1 107 ? 12.336 14.168 -30.076 1.00 90.19 107 VAL A C 1
ATOM 775 O O . VAL A 1 107 ? 11.607 14.099 -29.092 1.00 90.19 107 VAL A O 1
ATOM 778 N N . GLU A 1 108 ? 12.763 13.079 -30.712 1.00 86.75 108 GLU A N 1
ATOM 779 C CA . GLU A 1 108 ? 12.405 11.713 -30.309 1.00 86.75 108 GLU A CA 1
ATOM 780 C C . GLU A 1 108 ? 12.878 11.388 -28.885 1.00 86.75 108 GLU A C 1
ATOM 782 O O . GLU A 1 108 ? 12.090 10.892 -28.078 1.00 86.75 108 GLU A O 1
ATOM 787 N N . VAL A 1 109 ? 14.119 11.750 -28.536 1.00 82.62 109 VAL A N 1
ATOM 788 C CA . VAL A 1 109 ? 14.656 11.582 -27.175 1.00 82.62 109 VAL A CA 1
ATOM 789 C C . VAL A 1 109 ? 13.868 12.416 -26.164 1.00 82.62 109 VAL A C 1
ATOM 791 O O . VAL A 1 109 ? 13.529 11.919 -25.092 1.00 82.62 109 VAL A O 1
ATOM 794 N N . VAL A 1 110 ? 13.533 13.669 -26.491 1.00 86.88 110 VAL A N 1
ATOM 795 C CA . VAL A 1 110 ? 12.743 14.538 -25.601 1.00 86.88 110 VAL A CA 1
ATOM 796 C C . VAL A 1 110 ? 11.363 13.931 -25.344 1.00 86.88 110 VAL A C 1
ATOM 798 O O . VAL A 1 110 ? 10.965 13.816 -24.188 1.00 86.88 110 VAL A O 1
ATOM 801 N N . VAL A 1 111 ? 10.669 13.464 -26.387 1.00 90.94 111 VAL A N 1
ATOM 802 C CA . VAL A 1 111 ? 9.351 12.823 -26.250 1.00 90.94 111 VAL A CA 1
ATOM 803 C C . VAL A 1 111 ? 9.452 11.534 -25.429 1.00 90.94 111 VAL A C 1
ATOM 805 O O . VAL A 1 111 ? 8.627 11.307 -24.545 1.00 90.94 111 VAL A O 1
ATOM 808 N N . ALA A 1 112 ? 10.476 10.707 -25.651 1.00 82.94 112 ALA A N 1
ATOM 809 C CA . ALA A 1 112 ? 10.697 9.493 -24.864 1.00 82.94 112 ALA A CA 1
ATOM 810 C C . ALA A 1 112 ? 10.912 9.803 -23.371 1.00 82.94 112 ALA A C 1
ATOM 812 O O . ALA A 1 112 ? 10.324 9.148 -22.504 1.00 82.94 112 ALA A O 1
ATOM 813 N N . VAL A 1 113 ? 11.700 10.839 -23.065 1.00 85.06 113 VAL A N 1
ATOM 814 C CA . VAL A 1 113 ? 11.923 11.314 -21.694 1.00 85.06 113 VAL A CA 1
ATOM 815 C C . VAL A 1 113 ? 10.623 11.839 -21.080 1.00 85.06 113 VAL A C 1
ATOM 817 O O . VAL A 1 113 ? 10.305 11.481 -19.947 1.00 85.06 113 VAL A O 1
ATOM 820 N N . GLU A 1 114 ? 9.832 12.627 -21.811 1.00 86.31 114 GLU A N 1
ATOM 821 C CA . GLU A 1 114 ? 8.542 13.136 -21.332 1.00 86.31 114 GLU A CA 1
ATOM 822 C C . GLU A 1 114 ? 7.564 12.003 -20.990 1.00 86.31 114 GLU A C 1
ATOM 824 O O . GLU A 1 114 ? 6.998 11.989 -19.892 1.00 86.31 114 GLU A O 1
ATOM 829 N N . VAL A 1 115 ? 7.403 11.009 -21.873 1.00 87.38 115 VAL A N 1
ATOM 830 C CA . VAL A 1 115 ? 6.527 9.852 -21.616 1.00 87.38 115 VAL A CA 1
ATOM 831 C C . VAL A 1 115 ? 7.012 9.044 -20.408 1.00 87.38 115 VAL A C 1
ATOM 833 O O . VAL A 1 115 ? 6.194 8.632 -19.580 1.00 87.38 115 VAL A O 1
ATOM 836 N N . ALA A 1 116 ? 8.326 8.859 -20.253 1.00 79.69 116 ALA A N 1
ATOM 837 C CA . ALA A 1 116 ? 8.894 8.174 -19.093 1.00 79.69 116 ALA A CA 1
ATOM 838 C C . ALA A 1 116 ? 8.608 8.926 -17.782 1.00 79.69 116 ALA A C 1
ATOM 840 O O . ALA A 1 116 ? 8.201 8.309 -16.796 1.00 79.69 116 ALA A O 1
ATOM 841 N N . VAL A 1 117 ? 8.754 10.255 -17.770 1.00 86.62 117 VAL A N 1
ATOM 842 C CA . VAL A 1 117 ? 8.444 11.087 -16.597 1.00 86.62 117 VAL A CA 1
ATOM 843 C C . VAL A 1 117 ? 6.965 10.974 -16.230 1.00 86.62 117 VAL A C 1
ATOM 845 O O . VAL A 1 117 ? 6.647 10.739 -15.064 1.00 86.62 117 VAL A O 1
ATOM 848 N N . VAL A 1 118 ? 6.055 11.071 -17.204 1.00 91.19 118 VAL A N 1
ATOM 849 C CA . VAL A 1 118 ? 4.610 10.935 -16.955 1.00 91.19 118 VAL A CA 1
ATOM 850 C C . VAL A 1 118 ? 4.280 9.555 -16.383 1.00 91.19 118 VAL A C 1
ATOM 852 O O . VAL A 1 118 ? 3.549 9.464 -15.397 1.00 91.19 118 VAL A O 1
ATOM 855 N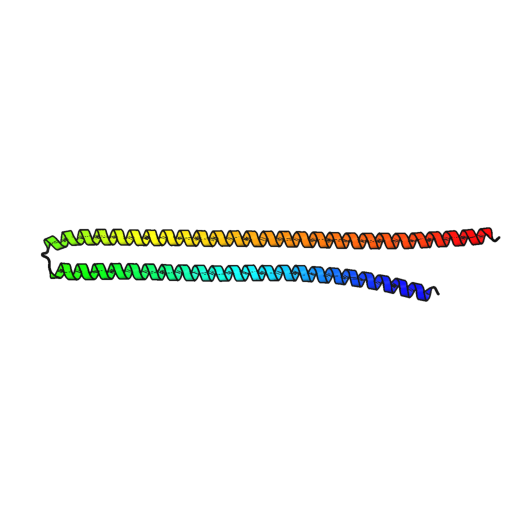 N . ALA A 1 119 ? 4.848 8.484 -16.941 1.00 81.06 119 ALA A N 1
ATOM 856 C CA . ALA A 1 119 ? 4.635 7.129 -16.441 1.00 81.06 119 ALA A CA 1
ATOM 857 C C . ALA A 1 119 ? 5.111 6.971 -14.987 1.00 81.06 119 ALA A C 1
ATOM 8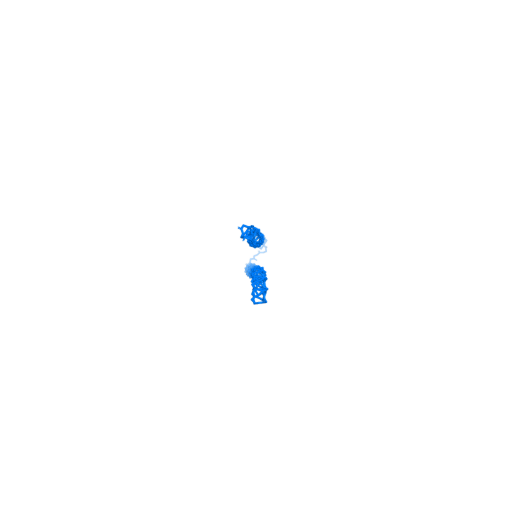59 O O . ALA A 1 119 ? 4.375 6.440 -14.155 1.00 81.06 119 ALA A O 1
ATOM 860 N N . VAL A 1 120 ? 6.300 7.484 -14.655 1.00 81.31 120 VAL A N 1
ATOM 861 C CA . VAL A 1 120 ? 6.834 7.461 -13.284 1.00 81.31 120 VAL A CA 1
ATOM 862 C C . VAL A 1 120 ? 5.920 8.225 -12.325 1.00 81.31 120 VAL A C 1
ATOM 864 O O . VAL A 1 120 ? 5.596 7.713 -11.254 1.00 81.31 120 VAL A O 1
ATOM 867 N N . VAL A 1 121 ? 5.444 9.411 -12.714 1.00 86.25 121 VAL A N 1
ATOM 868 C CA . VAL A 1 121 ? 4.520 10.207 -11.893 1.00 86.25 121 VAL A CA 1
ATOM 869 C C . VAL A 1 121 ? 3.209 9.457 -11.654 1.00 86.25 121 VAL A C 1
ATOM 871 O O . VAL A 1 121 ? 2.763 9.372 -10.512 1.00 86.25 121 VAL A O 1
ATOM 874 N N . VAL A 1 122 ? 2.608 8.865 -12.691 1.00 87.56 122 VAL A N 1
ATOM 875 C CA . VAL A 1 122 ? 1.359 8.092 -12.563 1.00 87.56 122 VAL A CA 1
ATOM 876 C C . VAL A 1 122 ? 1.542 6.888 -11.640 1.00 87.56 122 VAL A C 1
ATOM 878 O O . VAL A 1 122 ? 0.691 6.645 -10.785 1.00 87.56 122 VAL A O 1
ATOM 881 N N . VAL A 1 123 ? 2.658 6.165 -11.765 1.00 80.25 123 VAL A N 1
ATOM 882 C CA . VAL A 1 123 ? 2.987 5.028 -10.894 1.00 80.25 123 VAL A CA 1
ATOM 883 C C . VAL A 1 123 ? 3.102 5.481 -9.439 1.00 80.25 123 VAL A C 1
ATOM 885 O O . VAL A 1 123 ? 2.449 4.900 -8.574 1.00 80.25 123 VAL A O 1
ATOM 888 N N . ILE A 1 124 ? 3.854 6.551 -9.167 1.00 83.50 124 ILE A N 1
ATOM 889 C CA . ILE A 1 124 ? 4.013 7.102 -7.813 1.00 83.50 124 ILE A CA 1
ATOM 890 C C . ILE A 1 124 ? 2.659 7.533 -7.236 1.00 83.50 124 ILE A C 1
ATOM 892 O O . ILE A 1 124 ? 2.332 7.171 -6.107 1.00 83.50 124 ILE A O 1
ATOM 896 N N . VAL A 1 125 ? 1.842 8.257 -8.007 1.00 91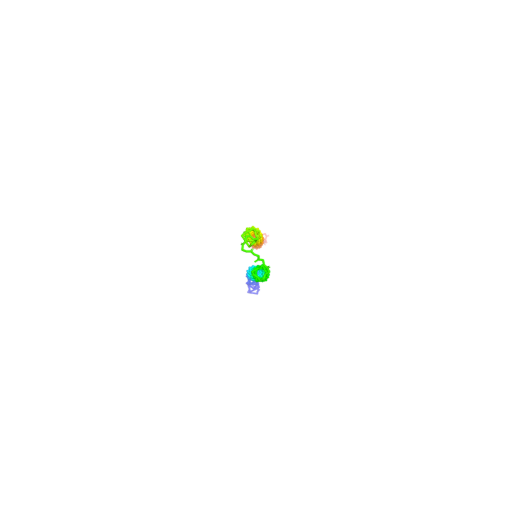.44 125 VAL A N 1
ATOM 897 C CA . VAL A 1 125 ? 0.509 8.697 -7.564 1.00 91.44 125 VAL A CA 1
ATOM 898 C C . VAL A 1 125 ? -0.386 7.500 -7.249 1.00 91.44 125 VAL A C 1
ATOM 900 O O . VAL A 1 125 ? -1.014 7.477 -6.193 1.00 91.44 125 VAL A O 1
ATOM 903 N N . ALA A 1 126 ? -0.428 6.487 -8.117 1.00 84.00 126 ALA A N 1
ATOM 904 C CA . ALA A 1 126 ? -1.229 5.287 -7.893 1.00 84.00 126 ALA A CA 1
ATOM 905 C C . ALA A 1 126 ? -0.810 4.555 -6.610 1.00 84.00 126 ALA A C 1
ATOM 907 O O . ALA A 1 126 ? -1.665 4.145 -5.826 1.00 84.00 126 ALA A O 1
ATOM 908 N N . ILE A 1 127 ? 0.494 4.441 -6.363 1.00 85.31 127 ILE A N 1
ATOM 909 C CA . ILE A 1 127 ? 1.035 3.820 -5.153 1.00 85.31 127 ILE A CA 1
ATOM 910 C C . ILE A 1 127 ? 0.622 4.595 -3.902 1.00 85.31 127 ILE A C 1
ATOM 912 O O . ILE A 1 127 ? 0.130 3.988 -2.955 1.00 85.31 127 ILE A O 1
ATOM 916 N N . ILE A 1 128 ? 0.764 5.923 -3.914 1.00 83.56 128 ILE A N 1
ATOM 917 C CA . ILE A 1 128 ? 0.362 6.776 -2.788 1.00 83.56 128 ILE A CA 1
ATOM 918 C C . ILE A 1 128 ? -1.136 6.613 -2.510 1.00 83.56 128 ILE A C 1
ATOM 920 O O . ILE A 1 128 ? -1.539 6.464 -1.360 1.00 83.56 128 ILE A O 1
ATOM 924 N N . VAL A 1 129 ? -1.974 6.596 -3.552 1.00 89.56 129 VAL A N 1
ATOM 925 C CA . VAL A 1 129 ? -3.422 6.385 -3.400 1.00 89.56 129 VAL A CA 1
ATOM 926 C C . VAL A 1 129 ? -3.713 5.020 -2.773 1.00 89.56 129 VAL A C 1
ATOM 928 O O . VAL A 1 129 ? -4.506 4.946 -1.836 1.00 89.56 129 VAL A O 1
ATOM 931 N N . VAL A 1 130 ? -3.065 3.949 -3.239 1.00 85.06 130 VAL A N 1
ATOM 932 C CA . VAL A 1 130 ? -3.227 2.601 -2.668 1.00 85.06 130 VAL A CA 1
ATOM 933 C C . VAL A 1 130 ? -2.807 2.574 -1.201 1.00 85.06 130 VAL A C 1
ATOM 935 O O . VAL A 1 130 ? -3.549 2.058 -0.369 1.00 85.06 130 VAL A O 1
ATOM 938 N N . GLU A 1 131 ? -1.659 3.157 -0.865 1.00 81.75 131 GLU A N 1
ATOM 939 C CA . GLU A 1 131 ? -1.165 3.221 0.509 1.00 81.75 131 GLU A CA 1
ATOM 940 C C . GLU A 1 131 ? -2.154 3.952 1.424 1.00 81.75 131 GLU A C 1
ATOM 942 O O . GLU A 1 131 ? -2.538 3.426 2.469 1.00 81.75 131 GLU A O 1
ATOM 947 N N . VAL A 1 132 ? -2.655 5.114 0.996 1.00 85.75 132 VAL A N 1
ATOM 948 C CA . VAL A 1 132 ? -3.662 5.882 1.741 1.00 85.75 132 VAL A CA 1
ATOM 949 C C . VAL A 1 132 ? -4.939 5.065 1.945 1.00 85.75 132 VAL A C 1
ATOM 951 O O . VAL A 1 132 ? -5.469 5.031 3.055 1.00 85.75 132 VAL A O 1
ATOM 954 N N . VAL A 1 133 ? -5.422 4.362 0.916 1.00 88.12 133 VAL A N 1
ATOM 955 C CA . VAL A 1 133 ? -6.605 3.494 1.030 1.00 88.12 133 VAL A CA 1
ATOM 956 C C . VAL A 1 133 ? -6.364 2.370 2.038 1.00 88.12 133 VAL A C 1
ATOM 958 O O . VAL A 1 133 ? -7.219 2.130 2.889 1.00 88.12 133 VAL A O 1
ATOM 961 N N . VAL A 1 134 ? -5.201 1.714 1.999 1.00 81.50 134 VAL A N 1
ATOM 962 C CA . VAL A 1 134 ? -4.841 0.651 2.951 1.00 81.50 134 VAL A CA 1
ATOM 963 C C . VAL A 1 134 ? -4.804 1.190 4.379 1.00 81.50 134 VAL A C 1
ATOM 965 O O . VAL A 1 134 ? -5.406 0.590 5.270 1.00 81.50 134 VAL A O 1
ATOM 968 N N . VAL A 1 135 ? -4.165 2.340 4.603 1.00 80.62 135 VAL A N 1
ATOM 969 C CA . VAL A 1 135 ? -4.110 2.980 5.925 1.00 80.62 135 VAL A CA 1
ATOM 970 C C . VAL A 1 135 ? -5.517 3.306 6.428 1.00 80.62 135 VAL A C 1
ATOM 972 O O . VAL A 1 135 ? -5.844 2.982 7.569 1.00 80.62 135 VAL A O 1
ATOM 975 N N . ILE A 1 136 ? -6.383 3.875 5.583 1.00 90.31 136 ILE A N 1
ATOM 976 C CA . ILE A 1 136 ? -7.773 4.183 5.950 1.00 90.31 136 ILE A CA 1
ATOM 977 C C . ILE A 1 136 ? -8.531 2.907 6.330 1.00 90.31 136 ILE A C 1
ATOM 979 O O . ILE A 1 136 ? -9.171 2.870 7.380 1.00 90.31 136 ILE A O 1
ATOM 983 N N . VAL A 1 137 ? -8.444 1.849 5.517 1.00 85.75 137 VAL A N 1
ATOM 984 C CA . VAL A 1 137 ? -9.117 0.568 5.789 1.00 85.75 137 VAL A CA 1
ATOM 985 C C . VAL A 1 137 ? -8.655 -0.013 7.121 1.00 85.75 137 VAL A C 1
ATOM 987 O O . VAL A 1 137 ? -9.489 -0.414 7.932 1.00 85.75 137 VAL A O 1
ATOM 990 N N . VAL A 1 138 ? -7.349 -0.014 7.391 1.00 80.75 138 VAL A N 1
ATOM 991 C CA . VAL A 1 138 ? -6.813 -0.485 8.673 1.00 80.75 138 VAL A CA 1
ATOM 992 C C . VAL A 1 138 ? -7.362 0.336 9.830 1.00 80.75 138 VAL A C 1
ATOM 994 O O . VAL A 1 138 ? -7.812 -0.243 10.815 1.00 80.75 138 VAL A O 1
ATOM 997 N N . VAL A 1 139 ? -7.331 1.667 9.734 1.00 84.44 139 VAL A N 1
ATOM 998 C CA . VAL A 1 139 ? -7.829 2.541 10.803 1.00 84.44 139 VAL A CA 1
ATOM 999 C C . VAL A 1 139 ? -9.297 2.240 11.089 1.00 84.44 139 VAL A C 1
ATOM 1001 O O . VAL A 1 139 ? -9.668 2.079 12.249 1.00 84.44 139 VAL A O 1
ATOM 1004 N N . VAL A 1 140 ? -10.120 2.078 10.050 1.00 90.62 140 VAL A N 1
ATOM 1005 C CA . VAL A 1 140 ? -11.531 1.700 10.199 1.00 90.62 140 VAL A CA 1
ATOM 1006 C C . VAL A 1 140 ? -11.668 0.347 10.899 1.00 90.62 140 VAL A C 1
ATOM 1008 O O . VAL A 1 140 ? -12.429 0.241 11.858 1.00 90.62 140 VAL A O 1
ATOM 1011 N N . VAL A 1 141 ? -10.910 -0.673 10.485 1.00 83.75 141 VAL A N 1
ATOM 1012 C CA . VAL A 1 141 ? -10.931 -2.000 11.124 1.00 83.75 141 VAL A CA 1
ATOM 1013 C C . VAL A 1 141 ? -10.539 -1.907 12.598 1.00 83.75 141 VAL A C 1
ATOM 1015 O O . VAL A 1 141 ? -11.233 -2.463 13.447 1.00 83.75 141 VAL A O 1
ATOM 1018 N N . VAL A 1 142 ? -9.473 -1.175 12.926 1.00 81.56 142 VAL A N 1
ATOM 1019 C CA . VAL A 1 142 ? -9.028 -0.974 14.312 1.00 81.56 142 VAL A CA 1
ATOM 1020 C C . VAL A 1 142 ? -10.114 -0.283 15.132 1.00 81.56 142 VAL A C 1
ATOM 1022 O O . VAL A 1 142 ? -10.430 -0.747 16.225 1.00 81.56 142 VAL A O 1
ATOM 1025 N N . VAL A 1 143 ? -10.737 0.773 14.605 1.00 86.12 143 VAL A N 1
ATOM 1026 C CA . VAL A 1 143 ? -11.843 1.468 15.280 1.00 86.12 143 VAL A CA 1
ATOM 1027 C C . VAL A 1 143 ? -13.013 0.516 15.527 1.00 86.12 143 VAL A C 1
ATOM 1029 O O . VAL A 1 143 ? -13.519 0.462 16.645 1.00 86.12 143 VAL A O 1
ATOM 1032 N N . VAL A 1 144 ? -13.412 -0.280 14.532 1.00 88.62 144 VAL A N 1
ATOM 1033 C CA . VAL A 1 144 ? -14.488 -1.273 14.682 1.00 88.62 144 VAL A CA 1
ATOM 1034 C C . VAL A 1 144 ? -14.142 -2.295 15.765 1.00 88.62 144 VAL A C 1
ATOM 1036 O O . VAL A 1 144 ? -14.970 -2.555 16.636 1.00 88.62 144 VAL A O 1
ATOM 1039 N N . VAL A 1 145 ? -12.919 -2.833 15.770 1.00 81.38 145 VAL A N 1
ATOM 1040 C CA . VAL A 1 145 ? -12.457 -3.778 16.801 1.00 81.38 145 VAL A CA 1
ATOM 1041 C C . VAL A 1 145 ? -12.511 -3.140 18.188 1.00 81.38 145 VAL A C 1
ATOM 1043 O O . VAL A 1 145 ? -13.047 -3.747 19.113 1.00 81.38 145 VAL A O 1
ATOM 1046 N N . VAL A 1 146 ? -12.020 -1.909 18.339 1.00 81.94 146 VAL A N 1
ATOM 1047 C CA . VAL A 1 146 ? -12.067 -1.181 19.614 1.00 81.94 146 VAL A CA 1
ATOM 1048 C C . VAL A 1 146 ? -13.511 -0.985 20.076 1.00 81.94 146 VAL A C 1
ATOM 1050 O O . VAL A 1 146 ? -13.815 -1.267 21.233 1.00 81.94 146 VAL A O 1
ATOM 1053 N N . VAL A 1 147 ? -14.420 -0.576 19.187 1.00 88.25 147 VAL A N 1
ATOM 1054 C CA . VAL A 1 147 ? -15.847 -0.419 19.513 1.00 88.25 147 VAL A CA 1
ATOM 1055 C C . VAL A 1 147 ? -16.452 -1.744 19.972 1.00 88.25 147 VAL A C 1
ATOM 1057 O O . VAL A 1 147 ? -17.111 -1.780 21.009 1.00 88.25 147 VAL A O 1
ATOM 1060 N N . VAL A 1 148 ? -16.196 -2.844 19.259 1.00 85.19 148 VAL A N 1
ATOM 1061 C CA . VAL A 1 148 ? -16.683 -4.179 19.642 1.00 85.19 148 VAL A CA 1
ATOM 1062 C C . VAL A 1 148 ? -16.155 -4.578 21.020 1.00 85.19 148 VAL A C 1
ATOM 1064 O O . VAL A 1 148 ? -16.935 -5.016 21.863 1.00 85.19 148 VAL A O 1
ATOM 1067 N N . VAL A 1 149 ? -14.862 -4.381 21.291 1.00 80.88 149 VAL A N 1
ATOM 1068 C CA . VAL A 1 149 ? -14.260 -4.674 22.602 1.00 80.88 149 VAL A CA 1
ATOM 1069 C C . VAL A 1 149 ? -14.920 -3.846 23.703 1.00 80.88 149 VAL A C 1
ATOM 1071 O O . VAL A 1 149 ? -15.294 -4.399 24.735 1.00 80.88 149 VAL A O 1
ATOM 1074 N N . VAL A 1 150 ? -15.122 -2.544 23.484 1.00 83.88 150 VAL A N 1
ATOM 1075 C CA . VAL A 1 150 ? -15.795 -1.667 24.452 1.00 83.88 150 VAL A CA 1
ATOM 1076 C C . VAL A 1 150 ? -17.217 -2.154 24.723 1.00 83.88 150 VAL A C 1
ATOM 1078 O O . VAL A 1 150 ? -17.601 -2.273 25.884 1.00 83.88 150 VAL A O 1
ATOM 1081 N N . VAL A 1 151 ? -17.982 -2.504 23.685 1.00 88.62 151 VAL A N 1
ATOM 1082 C CA . VAL A 1 151 ? -19.340 -3.048 23.837 1.00 88.62 151 VAL A CA 1
ATOM 1083 C C . VAL A 1 151 ? -19.322 -4.337 24.658 1.00 88.62 151 VAL A C 1
ATOM 1085 O O . VAL A 1 151 ? -20.107 -4.465 25.595 1.00 88.62 151 VAL A O 1
ATOM 1088 N N . VAL A 1 152 ? -18.406 -5.268 24.375 1.00 82.88 152 VAL A N 1
ATOM 1089 C CA . VAL A 1 152 ? -18.273 -6.517 25.143 1.00 82.88 152 VAL A CA 1
ATOM 1090 C C . VAL A 1 152 ? -17.958 -6.228 26.610 1.00 82.88 152 VAL A C 1
ATOM 1092 O O . VAL A 1 152 ? -18.611 -6.786 27.489 1.00 82.88 152 VAL A O 1
ATOM 1095 N N . VAL A 1 153 ? -17.011 -5.331 26.894 1.00 80.69 153 VAL A N 1
ATOM 1096 C CA . VAL A 1 153 ? -16.668 -4.941 28.270 1.00 80.69 153 VAL A CA 1
ATOM 1097 C C . VAL A 1 153 ? -17.881 -4.344 28.983 1.00 80.69 153 VAL A C 1
ATOM 1099 O O . VAL A 1 153 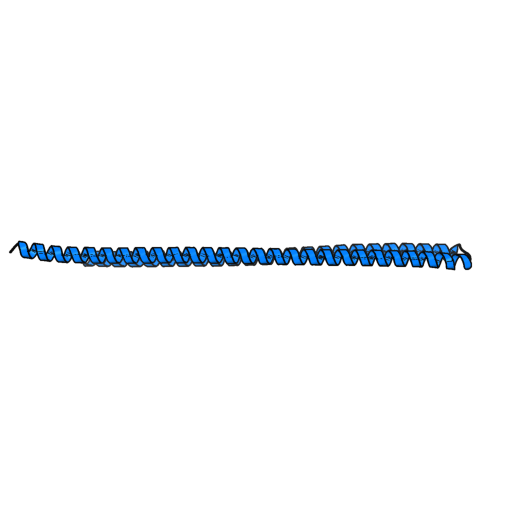? -18.180 -4.746 30.105 1.00 80.69 153 VAL A O 1
ATOM 1102 N N . VAL A 1 154 ? -18.622 -3.442 28.333 1.00 85.88 154 VAL A N 1
ATOM 1103 C CA . VAL A 1 154 ? -19.844 -2.850 28.899 1.00 85.88 154 VAL A CA 1
ATOM 1104 C C . VAL A 1 154 ? -20.879 -3.931 29.209 1.00 85.88 154 VAL A C 1
ATOM 1106 O O . VAL A 1 154 ? -21.417 -3.952 30.313 1.00 85.88 154 VAL A O 1
ATOM 1109 N N . VAL A 1 155 ? -21.123 -4.865 28.286 1.00 87.75 155 VAL A N 1
ATOM 1110 C CA . VAL A 1 155 ? -22.061 -5.978 28.500 1.00 87.75 155 VAL A CA 1
ATOM 1111 C C . VAL A 1 155 ? -21.628 -6.838 29.688 1.00 87.75 155 VAL A C 1
ATOM 1113 O O . VAL A 1 155 ? -22.453 -7.142 30.547 1.00 87.75 155 VAL A O 1
ATOM 1116 N N . VAL A 1 156 ? -20.342 -7.185 29.792 1.00 81.00 156 VAL A N 1
ATOM 1117 C CA . VAL A 1 156 ? -19.806 -7.959 30.925 1.00 81.00 156 VAL A CA 1
ATOM 1118 C C . VAL A 1 156 ? -20.020 -7.214 32.242 1.00 81.00 156 VAL A C 1
ATOM 1120 O O . VAL A 1 156 ? -20.508 -7.807 33.202 1.00 81.00 156 VAL A O 1
ATOM 1123 N N . VAL A 1 157 ? -19.722 -5.913 32.291 1.00 81.75 157 VAL A N 1
ATOM 1124 C CA . VAL A 1 157 ? -19.945 -5.089 33.488 1.00 81.75 157 VAL A CA 1
ATOM 1125 C C . VAL A 1 157 ? -21.425 -5.071 33.866 1.00 81.75 157 VAL A C 1
ATOM 1127 O O . VAL A 1 157 ? -21.751 -5.286 35.031 1.00 81.75 157 VAL A O 1
ATOM 1130 N N . VAL A 1 158 ? -22.331 -4.886 32.901 1.00 88.19 158 VAL A N 1
ATOM 1131 C CA . VAL A 1 158 ? -23.782 -4.909 33.150 1.00 88.19 158 VAL A CA 1
ATOM 1132 C C . VAL A 1 158 ? -24.218 -6.258 33.721 1.00 88.19 158 VAL A C 1
ATOM 1134 O O . VAL A 1 158 ? -24.923 -6.287 34.726 1.00 88.19 158 VAL A O 1
ATOM 1137 N N . VAL A 1 159 ? -23.764 -7.376 33.146 1.00 84.38 159 VAL A N 1
ATOM 1138 C CA . VAL A 1 159 ? -24.083 -8.725 33.644 1.00 84.38 159 VAL A CA 1
ATOM 1139 C C . VAL A 1 159 ? -23.585 -8.920 35.078 1.00 84.38 159 VAL A C 1
ATOM 1141 O O . VAL A 1 159 ? -24.323 -9.443 35.914 1.00 84.38 159 VAL A O 1
ATOM 1144 N N . VAL A 1 160 ? -22.369 -8.463 35.393 1.00 80.19 160 VAL A N 1
ATOM 1145 C CA . VAL A 1 160 ? -21.814 -8.527 36.754 1.00 80.19 160 VAL A CA 1
ATOM 1146 C C . VAL A 1 160 ? -22.657 -7.699 37.724 1.00 80.19 160 VAL A C 1
ATOM 1148 O O . VAL A 1 160 ? -23.016 -8.196 38.790 1.00 80.19 160 VAL A O 1
ATOM 1151 N N . VAL A 1 161 ? -23.024 -6.469 37.356 1.00 84.06 161 VAL A N 1
ATOM 1152 C CA . VAL A 1 161 ? -23.869 -5.604 38.192 1.00 84.06 161 VAL A CA 1
ATOM 1153 C C . VAL A 1 161 ? -25.232 -6.252 38.436 1.00 84.06 161 VAL A C 1
ATOM 1155 O O . VAL A 1 161 ? -25.663 -6.338 39.584 1.00 84.06 161 VAL A O 1
ATOM 1158 N N . VAL A 1 162 ? -25.887 -6.771 37.393 1.00 90.12 162 VAL A N 1
ATOM 1159 C CA . VAL A 1 162 ? -27.177 -7.469 37.514 1.00 90.12 162 VAL A CA 1
ATOM 1160 C C . VAL A 1 162 ? -27.056 -8.679 38.440 1.00 90.12 162 VAL A C 1
ATOM 1162 O O . VAL A 1 162 ? -27.879 -8.840 39.339 1.00 90.12 162 VAL A O 1
ATOM 1165 N N . ALA A 1 163 ? -26.015 -9.499 38.286 1.00 80.00 163 ALA A N 1
ATOM 1166 C CA . ALA A 1 163 ? -25.781 -10.645 39.158 1.00 80.00 163 ALA A CA 1
ATOM 1167 C C . ALA A 1 163 ? -25.596 -10.228 40.627 1.00 80.00 163 ALA A C 1
ATOM 1169 O O . ALA A 1 163 ? -26.198 -10.833 41.514 1.00 80.00 163 ALA A O 1
ATOM 1170 N N . VAL A 1 164 ? -24.823 -9.169 40.897 1.00 81.75 164 VAL A N 1
ATOM 1171 C CA . VAL A 1 164 ? -24.649 -8.629 42.257 1.00 81.75 164 VAL A CA 1
ATOM 1172 C C . VAL A 1 164 ? -25.987 -8.169 42.833 1.00 81.75 164 VAL A C 1
ATOM 1174 O O . VAL A 1 164 ? -26.316 -8.530 43.962 1.00 81.75 164 VAL A O 1
ATOM 1177 N N . VAL A 1 165 ? -26.788 -7.432 42.058 1.00 82.56 165 VAL A N 1
ATOM 1178 C CA . VAL A 1 165 ? -28.121 -6.979 42.484 1.00 82.56 165 VAL A CA 1
ATOM 1179 C C . VAL A 1 165 ? -29.013 -8.172 42.832 1.00 82.56 165 VAL A C 1
ATOM 1181 O O . VAL A 1 165 ? -29.614 -8.187 43.904 1.00 82.56 165 VAL A O 1
ATOM 1184 N N . VAL A 1 166 ? -29.055 -9.205 41.987 1.00 83.00 166 VAL A N 1
ATOM 1185 C CA . VAL A 1 166 ? -29.843 -10.423 42.240 1.00 83.00 166 VAL A CA 1
ATOM 1186 C C . VAL A 1 166 ? -29.393 -11.119 43.526 1.00 83.00 166 VAL A C 1
ATOM 1188 O O . VAL A 1 166 ? -30.232 -11.490 44.344 1.00 83.00 166 VAL A O 1
ATOM 1191 N N . VAL A 1 167 ? -28.084 -11.250 43.759 1.00 75.62 167 VAL A N 1
ATOM 1192 C CA . VAL A 1 167 ? -27.549 -11.854 44.991 1.00 75.62 167 VAL A CA 1
ATOM 1193 C C . VAL A 1 167 ? -27.963 -11.056 46.233 1.00 75.62 167 VAL A C 1
ATOM 1195 O O . VAL A 1 167 ? -28.369 -11.651 47.233 1.00 75.62 167 VAL A O 1
ATOM 1198 N N . VAL A 1 168 ? -27.911 -9.722 46.173 1.00 79.88 168 VAL A N 1
ATOM 1199 C CA . VAL A 1 168 ? -28.342 -8.846 47.276 1.00 79.88 168 VAL A CA 1
ATOM 1200 C C . VAL A 1 168 ? -29.841 -8.998 47.550 1.00 79.88 168 VAL A C 1
ATOM 1202 O O . VAL A 1 168 ? -30.239 -9.133 48.707 1.00 79.88 168 VAL A O 1
ATOM 1205 N N . LEU A 1 169 ? -30.670 -9.036 46.504 1.00 87.81 169 LEU A N 1
ATOM 1206 C CA . LEU A 1 169 ? -32.119 -9.219 46.632 1.00 87.81 169 LEU A CA 1
ATOM 1207 C C . LEU A 1 169 ? -32.470 -10.571 47.264 1.00 87.81 169 LEU A C 1
ATOM 1209 O O . LEU A 1 169 ? -33.273 -10.622 48.194 1.00 87.81 169 LEU A O 1
ATOM 1213 N N . VAL A 1 170 ? -31.838 -11.658 46.816 1.00 87.19 170 VAL A N 1
ATOM 1214 C CA . VAL A 1 170 ? -32.056 -13.001 47.379 1.00 87.19 170 VAL A CA 1
ATOM 1215 C C . VAL A 1 170 ? -31.679 -13.045 48.863 1.00 87.19 170 VAL A C 1
ATOM 1217 O O . VAL A 1 170 ? -32.418 -13.611 49.670 1.00 87.19 170 VAL A O 1
ATOM 1220 N N . ALA A 1 171 ? -30.570 -12.408 49.250 1.00 79.12 171 ALA A N 1
ATOM 1221 C CA . ALA A 1 171 ? -30.162 -12.321 50.650 1.00 79.12 171 ALA A CA 1
ATOM 1222 C C . ALA A 1 171 ? -31.169 -11.532 51.507 1.00 79.12 171 ALA A C 1
ATOM 1224 O O . ALA A 1 171 ? -31.487 -11.952 52.620 1.00 79.12 171 ALA A O 1
ATOM 1225 N N . ALA A 1 172 ? -31.705 -10.423 50.986 1.00 84.44 172 ALA A N 1
ATOM 1226 C CA . ALA A 1 172 ? -32.728 -9.642 51.675 1.00 84.44 172 ALA A CA 1
ATOM 1227 C C . ALA A 1 172 ? -34.014 -10.457 51.891 1.00 84.44 172 ALA A C 1
ATOM 1229 O O . ALA A 1 172 ? -34.532 -10.497 53.007 1.00 84.44 172 ALA A O 1
ATOM 1230 N N . VAL A 1 173 ? -34.491 -11.168 50.861 1.00 89.75 173 VAL A N 1
ATOM 1231 C CA . VAL A 1 173 ? -35.678 -12.034 50.958 1.00 89.75 173 VAL A CA 1
ATOM 1232 C C . VAL A 1 173 ? -35.469 -13.134 51.998 1.00 89.75 173 VAL A C 1
ATOM 1234 O O . VAL A 1 173 ? -36.334 -13.330 52.846 1.00 89.75 173 VAL A O 1
ATOM 1237 N N . ALA A 1 174 ? -34.315 -13.806 52.002 1.00 81.19 174 ALA A N 1
ATOM 1238 C CA . ALA A 1 174 ? -34.015 -14.826 53.006 1.00 81.19 174 ALA A CA 1
ATOM 1239 C C . ALA A 1 174 ? -34.054 -14.262 54.441 1.00 81.19 174 ALA A C 1
ATOM 1241 O O . ALA A 1 174 ? -34.630 -14.893 55.326 1.00 81.19 174 ALA A O 1
ATOM 1242 N N . GLY A 1 175 ? -33.516 -13.056 54.661 1.00 82.44 175 GLY A N 1
ATOM 1243 C CA . GLY A 1 175 ? -33.590 -12.376 55.958 1.00 82.44 175 GLY A CA 1
ATOM 1244 C C . GLY A 1 175 ? -35.026 -12.070 56.398 1.00 82.44 175 GLY A C 1
ATOM 1245 O O . GLY A 1 175 ? -35.370 -12.280 57.559 1.00 82.44 175 GLY A O 1
ATOM 1246 N N . VAL A 1 176 ? -35.886 -11.636 55.472 1.00 82.94 176 VAL A N 1
ATOM 1247 C CA . VAL A 1 176 ? -37.314 -11.400 55.749 1.00 82.94 176 VAL A CA 1
ATOM 1248 C C . VAL A 1 176 ? -38.038 -12.706 56.080 1.00 82.94 176 VAL A C 1
ATOM 1250 O O . VAL A 1 176 ? -38.782 -12.759 57.055 1.00 82.94 176 VAL A O 1
ATOM 1253 N N . VAL A 1 177 ? -37.793 -13.779 55.323 1.00 81.81 177 VAL A N 1
ATOM 1254 C CA . VAL A 1 177 ? -38.410 -15.092 55.572 1.00 81.81 177 VAL A CA 1
ATOM 1255 C C . VAL A 1 177 ? -38.027 -15.618 56.956 1.00 81.81 177 VAL A C 1
ATOM 1257 O O . VAL A 1 177 ? -38.886 -16.094 57.692 1.00 81.81 177 VAL A O 1
ATOM 1260 N N . GLU A 1 178 ? -36.764 -15.474 57.359 1.00 78.06 178 GLU A N 1
ATOM 1261 C CA . GLU A 1 178 ? -36.304 -15.913 58.678 1.00 78.06 178 GLU A CA 1
ATOM 1262 C C . GLU A 1 178 ? -36.988 -15.147 59.827 1.00 78.06 178 GLU A C 1
ATOM 1264 O O . GLU A 1 178 ? -37.281 -15.729 60.873 1.00 78.06 178 GLU A O 1
ATOM 1269 N N . LEU A 1 179 ? -37.277 -13.855 59.633 1.00 80.19 179 LEU A N 1
ATOM 1270 C CA . LEU A 1 179 ? -38.023 -13.036 60.595 1.00 80.19 179 LEU A CA 1
ATOM 1271 C C . LEU A 1 179 ? -39.487 -13.480 60.713 1.00 80.19 179 LEU A C 1
ATOM 1273 O O . LEU A 1 179 ? -40.000 -13.590 61.825 1.00 80.19 179 LEU A O 1
ATOM 1277 N N . VAL A 1 180 ? -40.144 -13.781 59.589 1.00 80.12 180 VAL A N 1
ATOM 1278 C CA . VAL A 1 180 ? -41.545 -14.232 59.573 1.00 80.12 180 VAL A CA 1
ATOM 1279 C C . VAL A 1 180 ? -41.691 -15.597 60.245 1.00 80.12 180 VAL A C 1
ATOM 1281 O O . VAL A 1 180 ? -42.556 -15.759 61.100 1.00 80.12 180 VAL A O 1
ATOM 1284 N N . VAL A 1 181 ? -40.810 -16.555 59.933 1.00 82.50 181 VAL A N 1
ATOM 1285 C CA . VAL A 1 181 ? -40.855 -17.909 60.515 1.00 82.50 181 VAL A CA 1
ATOM 1286 C C . VAL A 1 181 ? -40.699 -17.866 62.039 1.00 82.50 181 VAL A C 1
ATOM 1288 O O . VAL A 1 181 ? -41.410 -18.575 62.752 1.00 82.50 181 VAL A O 1
ATOM 1291 N N . LYS A 1 182 ? -39.817 -16.995 62.549 1.00 81.38 182 LYS A N 1
ATOM 1292 C CA . LYS A 1 182 ? -39.638 -16.788 63.995 1.00 81.38 182 LYS A CA 1
ATOM 1293 C C . LYS A 1 182 ? -40.873 -16.177 64.657 1.00 81.38 182 LYS A C 1
ATOM 1295 O O . LYS A 1 182 ? -41.166 -16.534 65.791 1.00 81.38 182 LYS A O 1
ATOM 1300 N N . ALA A 1 183 ? -41.597 -15.299 63.967 1.00 72.69 183 ALA A N 1
ATOM 1301 C CA . ALA A 1 183 ? -42.832 -14.714 64.482 1.00 72.69 183 ALA A CA 1
ATOM 1302 C C . ALA A 1 183 ? -43.996 -15.721 64.521 1.00 72.69 183 ALA A C 1
ATOM 1304 O O . ALA A 1 183 ? -44.795 -15.675 65.443 1.00 72.69 183 ALA A O 1
ATOM 1305 N N . THR A 1 184 ? -44.084 -16.647 63.560 1.00 75.75 184 THR A N 1
ATOM 1306 C CA . THR A 1 184 ? -45.145 -17.677 63.513 1.00 75.75 184 THR A CA 1
ATOM 1307 C C . THR A 1 184 ? -44.971 -18.841 64.491 1.00 75.75 184 THR A C 1
ATOM 1309 O O . THR A 1 184 ? -45.904 -19.614 64.673 1.00 75.75 184 THR A O 1
ATOM 1312 N N . ALA A 1 185 ? -43.785 -19.017 65.077 1.00 56.62 185 ALA A N 1
ATOM 1313 C CA . ALA A 1 185 ? -43.518 -20.083 66.046 1.00 56.62 185 ALA A CA 1
ATOM 1314 C C . ALA A 1 185 ? -43.845 -19.688 67.504 1.00 56.62 185 ALA A C 1
ATOM 1316 O O . ALA A 1 185 ? -43.669 -20.512 68.402 1.00 56.62 185 ALA A O 1
ATOM 1317 N N . LEU A 1 186 ? -44.273 -18.440 67.726 1.00 50.22 186 LEU A N 1
ATOM 1318 C CA . LEU A 1 186 ? -44.646 -17.838 69.011 1.00 50.22 186 LEU A CA 1
ATOM 1319 C C . LEU A 1 186 ? -46.172 -17.818 69.161 1.00 50.22 186 LEU A C 1
ATOM 1321 O O . LEU A 1 186 ? -46.638 -18.083 70.290 1.00 50.22 186 LEU A O 1
#

Sequence (186 aa):
MKWVTFVRQNTVVVVVVVVVVVVVVVAVVVVVALVIVVVVVVLVAVVVVVVVVVVVVVVVLIVVVVEVAQVVVLVVVAVVVVVSILEVEVVVLLLLVVVVVVVVAVVEVVVAVEVAVVAVVVVIVAIIVVEVVVVIVVVVVVVVVVVVVVVVVVVVVVVVVVAVVVVVLVAAVAGVVELVVKATAL

Organism: NCBI:txid1093978

pLDDT: mean 83.77, std 5.27, range [50.22, 91.44]

Radius of gyration: 41.29 Å; chains: 1; bounding box: 82×44×122 Å

InterPro domains:
  IPR000515 ABC transporter type 1, transmembrane domain MetI-like [PS50928] (94-186)

Foldseek 3Di:
DVVVVVVVVVVVVVVLVVVLVVLVVVLVVVLVVLVVVLVVVLVVLVVVLVVVLVVLVVVLVVVLVVLVVVLVVVLVVVLVVPVVPDDPVVNVVVVVVNVVVVVVSVVVSVVSVVVSVVVSVVSVVVSVVVSVVSVVVSVVVSVVSVVVSVVVSVVSVVVVVVVVVVVVVVVVVVVVVVVVVVVVVD